Protein AF-A0A9P6R179-F1 (afdb_monomer_lite)

Organism: NCBI:txid979702

Secondary structure (DSSP, 8-state):
---TTSHHHHHH-SS-HHHHHHHHHSSEEEETTEEEESSHHHHHHHHHHHHH-----SS---------------------------------TTTT------TTSHHHHS--TT-HHHHHHHHHHHHH-HHHHHHHHHHHHHHHH-GGGHHHHHHHHHHHHHTT---TT-B-TT-B-TT-B-TT-B-TT-B-TT-B-TT-B-TT-B-----

pLDDT: mean 70.33, std 21.17, range [24.88, 94.12]

InterPro domains:
  IPR001646 Pentapeptide repeat [PF00805] (166-203)

Structure (mmCIF, N/CA/C/O backbone):
data_AF-A0A9P6R179-F1
#
_entry.id   AF-A0A9P6R179-F1
#
loop_
_atom_site.group_PDB
_atom_site.id
_atom_site.type_symbol
_atom_site.label_atom_id
_atom_site.label_alt_id
_atom_site.label_comp_id
_atom_site.label_asym_id
_atom_site.label_entity_id
_atom_site.label_seq_id
_atom_site.pdbx_PDB_ins_code
_atom_site.Cartn_x
_atom_site.Cartn_y
_atom_site.Cartn_z
_atom_site.occupancy
_atom_site.B_iso_or_equiv
_atom_site.auth_seq_id
_atom_site.auth_comp_id
_atom_site.auth_asym_id
_atom_site.auth_atom_id
_atom_site.pdbx_PDB_model_num
ATOM 1 N N . ALA A 1 1 ? -1.730 -9.505 -41.178 1.00 43.03 1 ALA A N 1
ATOM 2 C CA . ALA A 1 1 ? -1.455 -8.229 -41.865 1.00 43.03 1 ALA A CA 1
ATOM 3 C C . ALA A 1 1 ? -0.147 -7.664 -41.320 1.00 43.03 1 ALA A C 1
ATOM 5 O O . ALA A 1 1 ? -0.016 -7.567 -40.105 1.00 43.03 1 ALA A O 1
ATOM 6 N N . ARG A 1 2 ? 0.858 -7.428 -42.174 1.00 46.22 2 ARG A N 1
ATOM 7 C CA . ARG A 1 2 ? 2.107 -6.762 -41.771 1.00 46.22 2 ARG A CA 1
ATOM 8 C C . ARG A 1 2 ? 1.845 -5.258 -41.817 1.00 46.22 2 ARG A C 1
ATOM 10 O O . ARG A 1 2 ? 1.480 -4.741 -42.864 1.00 46.22 2 ARG A O 1
ATOM 17 N N . ASP A 1 3 ? 1.964 -4.613 -40.668 1.00 50.72 3 ASP A N 1
ATOM 18 C CA . ASP A 1 3 ? 1.756 -3.179 -40.475 1.00 50.72 3 ASP A CA 1
ATOM 19 C C . ASP A 1 3 ? 3.001 -2.427 -40.972 1.00 50.72 3 ASP A C 1
ATOM 21 O O . ASP A 1 3 ? 3.894 -2.079 -40.200 1.00 50.72 3 ASP A O 1
ATOM 25 N N . THR A 1 4 ? 3.114 -2.266 -42.294 1.00 55.53 4 THR A N 1
ATOM 26 C CA . THR A 1 4 ? 4.369 -1.850 -42.944 1.00 55.53 4 THR A CA 1
ATOM 27 C C . THR A 1 4 ? 4.626 -0.330 -42.961 1.00 55.53 4 THR A C 1
ATOM 29 O O . THR A 1 4 ? 5.386 0.194 -43.773 1.00 55.53 4 THR A O 1
ATOM 32 N N . LYS A 1 5 ? 3.897 0.428 -42.133 1.00 58.38 5 LYS A N 1
ATOM 33 C CA . LYS A 1 5 ? 3.978 1.903 -42.041 1.00 58.38 5 LYS A CA 1
ATOM 34 C C . LYS A 1 5 ? 3.898 2.423 -40.605 1.00 58.38 5 LYS A C 1
ATOM 36 O O . LYS A 1 5 ? 3.667 3.605 -40.373 1.00 58.38 5 LYS A O 1
ATOM 41 N N . THR A 1 6 ? 4.045 1.549 -39.619 1.00 67.75 6 THR A N 1
ATOM 42 C CA . THR A 1 6 ? 3.955 1.936 -38.211 1.00 67.75 6 THR A CA 1
ATOM 43 C C . THR A 1 6 ? 5.353 2.230 -37.674 1.00 67.75 6 THR A C 1
ATOM 45 O O . THR A 1 6 ? 6.308 1.546 -38.037 1.00 67.75 6 THR A O 1
ATOM 48 N N . TRP A 1 7 ? 5.477 3.163 -36.724 1.00 66.50 7 TRP A N 1
ATOM 49 C CA . TRP A 1 7 ? 6.715 3.401 -35.957 1.00 66.50 7 TRP A CA 1
ATOM 50 C C . TRP A 1 7 ? 7.334 2.101 -35.400 1.00 66.50 7 TRP A C 1
ATOM 52 O O . TRP A 1 7 ? 8.542 1.994 -35.209 1.00 66.50 7 TRP A O 1
ATOM 62 N N . LYS A 1 8 ? 6.501 1.072 -35.187 1.00 57.38 8 LYS A N 1
ATOM 63 C CA . LYS A 1 8 ? 6.908 -0.277 -34.786 1.00 57.38 8 LYS A CA 1
ATOM 64 C C . LYS A 1 8 ? 7.755 -0.994 -35.838 1.00 57.38 8 LYS A C 1
ATOM 66 O O . LYS A 1 8 ? 8.644 -1.740 -35.453 1.00 57.38 8 LYS A O 1
ATOM 71 N N . GLU A 1 9 ? 7.507 -0.824 -37.133 1.00 65.25 9 GLU A N 1
ATOM 72 C CA . GLU A 1 9 ? 8.347 -1.439 -38.167 1.00 65.25 9 GLU A CA 1
ATOM 73 C C . GLU A 1 9 ? 9.656 -0.672 -38.351 1.00 65.25 9 GLU A C 1
ATOM 75 O O . GLU A 1 9 ? 10.700 -1.303 -38.478 1.00 65.25 9 GLU A O 1
ATOM 80 N N . GLN A 1 10 ? 9.632 0.659 -38.238 1.00 63.53 10 GLN A N 1
ATOM 81 C CA . GLN A 1 10 ? 10.862 1.454 -38.189 1.00 63.53 10 GLN A CA 1
ATOM 82 C C . GLN A 1 10 ? 11.736 1.028 -37.004 1.00 63.53 10 GLN A C 1
ATOM 84 O O . GLN A 1 10 ? 12.899 0.704 -37.189 1.00 63.53 10 GLN A O 1
ATOM 89 N N . PHE A 1 11 ? 11.174 0.924 -35.795 1.00 60.41 11 PHE A N 1
ATOM 90 C CA . PHE A 1 11 ? 11.969 0.613 -34.605 1.00 60.41 11 PHE A CA 1
ATOM 91 C C . PHE A 1 11 ? 12.256 -0.883 -34.400 1.00 60.41 11 PHE A C 1
ATOM 93 O O . PHE A 1 11 ? 13.292 -1.217 -33.827 1.00 60.41 11 PHE A O 1
ATOM 100 N N . PHE A 1 12 ? 11.385 -1.801 -34.855 1.00 62.16 12 PHE A N 1
ATOM 101 C CA . PHE A 1 12 ? 11.533 -3.264 -34.701 1.00 62.16 12 PHE A CA 1
ATOM 102 C C . PHE A 1 12 ? 11.803 -4.038 -36.012 1.00 62.16 12 PHE A C 1
ATOM 104 O O . PHE A 1 12 ? 11.816 -5.274 -35.995 1.00 62.16 12 PHE A O 1
ATOM 111 N N . GLY A 1 13 ? 12.024 -3.354 -37.137 1.00 65.50 13 GLY A N 1
ATOM 112 C CA . GLY A 1 13 ? 12.353 -3.945 -38.440 1.00 65.50 13 GLY A CA 1
ATOM 113 C C . GLY A 1 13 ? 13.719 -4.640 -38.471 1.00 65.50 13 GLY A C 1
ATOM 114 O O . GLY A 1 13 ? 14.568 -4.425 -37.612 1.00 65.50 13 GLY A O 1
ATOM 115 N N . ARG A 1 14 ? 13.964 -5.530 -39.434 1.00 60.53 14 ARG A N 1
ATOM 116 C CA . ARG A 1 14 ? 15.231 -6.294 -39.513 1.00 60.53 14 ARG A CA 1
ATOM 117 C C . ARG A 1 14 ? 16.355 -5.595 -40.291 1.00 60.53 14 ARG A C 1
ATOM 119 O O . ARG A 1 14 ? 17.411 -6.194 -40.427 1.00 60.53 14 ARG A O 1
ATOM 126 N N . LEU A 1 15 ? 16.112 -4.396 -40.814 1.00 59.44 15 LEU A N 1
ATOM 127 C CA . LEU A 1 15 ? 16.935 -3.799 -41.870 1.00 59.44 15 LEU A CA 1
ATOM 128 C C . LEU A 1 15 ? 18.173 -3.034 -41.384 1.00 59.44 15 LEU A C 1
ATOM 130 O O . LEU A 1 15 ? 19.040 -2.789 -42.209 1.00 59.44 15 LEU A O 1
ATOM 134 N N . ASP A 1 16 ? 18.277 -2.692 -40.095 1.00 70.50 16 ASP A N 1
ATOM 135 C CA . ASP A 1 16 ? 19.337 -1.795 -39.614 1.00 70.50 16 ASP A CA 1
ATOM 136 C C . ASP A 1 16 ? 20.150 -2.405 -38.458 1.00 70.50 16 ASP A C 1
ATOM 138 O O . ASP A 1 16 ? 19.598 -2.767 -37.407 1.00 70.50 16 ASP A O 1
ATOM 142 N N . ASP A 1 17 ? 21.464 -2.545 -38.653 1.00 67.44 17 ASP A N 1
ATOM 143 C CA . ASP A 1 17 ? 22.384 -3.164 -37.689 1.00 67.44 17 ASP A CA 1
ATOM 144 C C . ASP A 1 17 ? 22.604 -2.281 -36.453 1.00 67.44 17 ASP A C 1
ATOM 146 O O . ASP A 1 17 ? 22.703 -2.795 -35.332 1.00 67.44 17 ASP A O 1
ATOM 150 N N . GLU A 1 18 ? 22.567 -0.957 -36.621 1.00 65.44 18 GLU A N 1
ATOM 151 C CA . GLU A 1 18 ? 22.629 0.013 -35.526 1.00 65.44 18 GLU A CA 1
ATOM 152 C C . GLU A 1 18 ? 21.385 -0.084 -34.631 1.00 65.44 18 GLU A C 1
ATOM 154 O O . GLU A 1 18 ? 21.495 -0.199 -33.409 1.00 65.44 18 GLU A O 1
ATOM 159 N N . MET A 1 19 ? 20.187 -0.202 -35.217 1.00 63.41 19 MET A N 1
ATOM 160 C CA . MET A 1 19 ? 18.972 -0.492 -34.444 1.00 63.41 19 MET A CA 1
ATOM 161 C C . MET A 1 19 ? 19.023 -1.863 -33.773 1.00 63.41 19 MET A C 1
ATOM 163 O O . MET A 1 19 ? 18.413 -2.057 -32.721 1.00 63.41 19 MET A O 1
ATOM 167 N N . ARG A 1 20 ? 19.747 -2.834 -34.335 1.00 64.50 20 ARG A N 1
ATOM 168 C CA . ARG A 1 20 ? 19.952 -4.144 -33.704 1.00 64.50 20 ARG A CA 1
ATOM 169 C C . ARG A 1 20 ? 20.846 -4.040 -32.469 1.00 64.50 20 ARG A C 1
ATOM 171 O O . ARG A 1 20 ? 20.575 -4.721 -31.479 1.00 64.50 20 ARG A O 1
ATOM 178 N N . LEU A 1 21 ? 21.867 -3.187 -32.509 1.00 67.62 21 LEU A N 1
ATOM 179 C CA . LEU A 1 21 ? 22.726 -2.863 -31.367 1.00 67.62 21 LEU A CA 1
ATOM 180 C C . LEU A 1 21 ? 21.969 -2.062 -30.304 1.00 67.62 21 LEU A C 1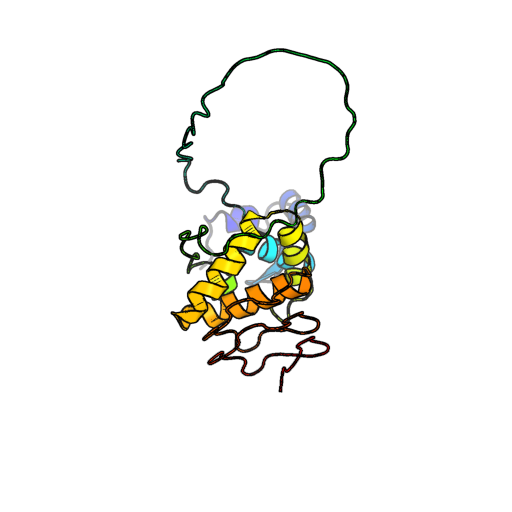
ATOM 182 O O . LEU A 1 21 ? 21.980 -2.452 -29.137 1.00 67.62 21 LEU A O 1
ATOM 186 N N . LEU A 1 22 ? 21.210 -1.038 -30.704 1.00 65.38 22 LEU A N 1
ATOM 187 C CA . LEU A 1 22 ? 20.346 -0.285 -29.795 1.00 65.38 22 LEU A CA 1
ATOM 188 C C . LEU A 1 22 ? 19.304 -1.200 -29.136 1.00 65.38 22 LEU A C 1
ATOM 190 O O . LEU A 1 22 ? 19.111 -1.127 -27.931 1.00 65.38 22 LEU A O 1
ATOM 194 N N . ARG A 1 23 ? 18.708 -2.160 -29.858 1.00 62.03 23 ARG A N 1
ATOM 195 C CA . ARG A 1 23 ? 17.802 -3.166 -29.263 1.00 62.03 23 ARG A CA 1
ATOM 196 C C . ARG A 1 23 ? 18.468 -4.084 -28.247 1.00 62.03 23 ARG A C 1
ATOM 198 O O . ARG A 1 23 ? 17.803 -4.490 -27.303 1.00 62.03 23 ARG A O 1
ATOM 205 N N . LYS A 1 24 ? 19.743 -4.436 -28.436 1.00 62.19 24 LYS A N 1
ATOM 206 C CA . LYS A 1 24 ? 20.490 -5.221 -27.439 1.00 62.19 24 LYS A CA 1
ATOM 207 C C . LYS A 1 24 ? 20.715 -4.427 -26.150 1.00 62.19 24 LYS A C 1
ATOM 209 O O . LYS A 1 24 ? 20.793 -5.035 -25.089 1.00 62.19 24 LYS A O 1
ATOM 214 N N . ALA A 1 25 ? 20.797 -3.101 -26.248 1.00 62.81 25 ALA A N 1
ATOM 215 C CA . ALA A 1 25 ? 20.933 -2.195 -25.110 1.00 62.81 25 ALA A CA 1
ATOM 216 C C . ALA A 1 25 ? 19.582 -1.738 -24.518 1.00 62.81 25 ALA A C 1
ATOM 218 O O . ALA A 1 25 ? 19.535 -1.242 -23.395 1.00 62.81 25 ALA A O 1
ATOM 219 N N . VAL A 1 26 ? 18.474 -1.894 -25.252 1.00 65.00 26 VAL A N 1
ATOM 220 C CA . VAL A 1 26 ? 17.139 -1.461 -24.823 1.00 65.00 26 VAL A CA 1
ATOM 221 C C . VAL A 1 26 ? 16.552 -2.454 -23.817 1.00 65.00 26 VAL A C 1
ATOM 223 O O . VAL A 1 26 ? 16.46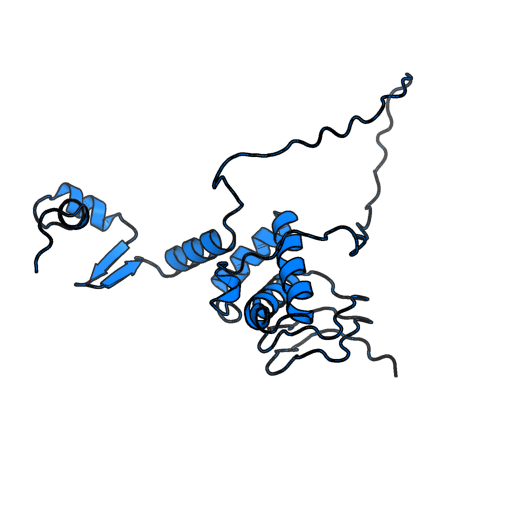0 -3.643 -24.117 1.00 65.00 26 VAL A O 1
ATOM 226 N N . PRO A 1 27 ? 16.032 -1.985 -22.665 1.00 65.06 27 PRO A N 1
ATOM 227 C CA . PRO A 1 27 ? 15.477 -2.834 -21.612 1.00 65.06 27 PRO A CA 1
ATOM 228 C C . PRO A 1 27 ? 14.195 -3.581 -22.002 1.00 65.06 27 PRO A C 1
ATOM 230 O O . PRO A 1 27 ? 13.622 -4.247 -21.150 1.00 65.06 27 PRO A O 1
ATOM 233 N N . LEU A 1 28 ? 13.743 -3.502 -23.254 1.00 66.56 28 LEU A N 1
ATOM 234 C CA . LEU A 1 28 ? 12.579 -4.192 -23.800 1.00 66.56 28 LEU A CA 1
ATOM 235 C C . LEU A 1 28 ? 13.026 -5.257 -24.805 1.00 66.56 28 LEU A C 1
ATOM 237 O O . LEU A 1 28 ? 13.509 -4.958 -25.895 1.00 66.56 28 LEU A O 1
ATOM 241 N N . THR A 1 29 ? 12.800 -6.517 -24.457 1.00 66.88 29 THR A N 1
ATOM 242 C CA . THR A 1 29 ? 12.978 -7.664 -25.343 1.00 66.88 29 THR A CA 1
ATOM 243 C C . THR A 1 29 ? 11.678 -7.962 -26.085 1.00 66.88 29 THR A C 1
ATOM 245 O O . THR A 1 29 ? 10.576 -7.906 -25.533 1.00 66.88 29 THR A O 1
ATOM 248 N N . ARG A 1 30 ? 11.794 -8.287 -27.373 1.00 67.56 30 ARG A N 1
ATOM 249 C CA . ARG A 1 30 ? 10.674 -8.750 -28.194 1.00 67.56 30 ARG A CA 1
ATOM 250 C C . ARG A 1 30 ? 10.873 -10.227 -28.495 1.00 67.56 30 ARG A C 1
ATOM 252 O O . ARG A 1 30 ? 11.790 -10.575 -29.234 1.00 67.56 30 ARG A O 1
ATOM 259 N N . ASN A 1 31 ? 9.988 -11.078 -27.981 1.00 65.50 31 ASN A N 1
ATOM 260 C CA . ASN A 1 31 ? 9.951 -12.497 -28.329 1.00 65.50 31 ASN A CA 1
ATOM 261 C C . ASN A 1 31 ? 8.677 -12.771 -29.148 1.00 65.50 31 ASN A C 1
ATOM 263 O O . ASN A 1 31 ? 7.576 -12.927 -28.613 1.00 65.50 31 ASN A O 1
ATOM 267 N N . GLY A 1 32 ? 8.802 -12.701 -30.478 1.00 72.69 32 GLY A N 1
ATOM 268 C CA . GLY A 1 32 ? 7.674 -12.797 -31.411 1.00 72.69 32 GLY A CA 1
ATOM 269 C C . GLY A 1 32 ? 6.692 -11.618 -31.308 1.00 72.69 32 GLY A C 1
ATOM 270 O O . GLY A 1 32 ? 7.033 -10.479 -31.646 1.00 72.69 32 GLY A O 1
ATOM 271 N N . GLY A 1 33 ? 5.453 -11.906 -30.889 1.00 66.44 33 GLY A N 1
ATOM 272 C CA . GLY A 1 33 ? 4.376 -10.924 -30.676 1.00 66.44 33 GLY A CA 1
ATOM 273 C C . GLY A 1 33 ? 4.277 -10.376 -29.247 1.00 66.44 33 GLY A C 1
ATOM 274 O O . GLY A 1 33 ? 3.407 -9.553 -28.979 1.00 66.44 33 GLY A O 1
ATOM 275 N N . ARG A 1 34 ? 5.137 -10.832 -28.327 1.00 62.66 34 ARG A N 1
ATOM 276 C CA . ARG A 1 34 ? 5.142 -10.404 -26.923 1.00 62.66 34 ARG A CA 1
ATOM 277 C C . ARG A 1 34 ? 6.336 -9.491 -26.652 1.00 62.66 34 ARG A C 1
ATOM 279 O O . ARG A 1 34 ? 7.445 -9.756 -27.121 1.00 62.66 34 ARG A O 1
ATOM 286 N N . PHE A 1 35 ? 6.092 -8.435 -25.885 1.00 67.88 35 PHE A N 1
ATOM 287 C CA . PHE A 1 35 ? 7.110 -7.511 -25.392 1.00 67.88 35 PHE A CA 1
ATOM 288 C C . PHE A 1 35 ? 7.293 -7.758 -23.895 1.00 67.88 35 PHE A C 1
ATOM 290 O O . PHE A 1 35 ? 6.306 -7.880 -23.171 1.00 67.88 35 PHE A O 1
ATOM 297 N N . GLY A 1 36 ? 8.537 -7.864 -23.442 1.00 64.88 36 GLY A N 1
ATOM 298 C CA . GLY A 1 36 ? 8.882 -8.047 -22.035 1.00 64.88 36 GLY A CA 1
ATOM 299 C C . GLY A 1 36 ? 10.100 -7.213 -21.678 1.00 64.88 36 GLY A C 1
ATOM 300 O O . GLY A 1 36 ? 10.908 -6.897 -22.544 1.00 64.88 36 GLY A O 1
ATOM 301 N N . PHE A 1 37 ? 10.251 -6.840 -20.413 1.00 69.81 37 PHE A N 1
ATOM 302 C CA . PHE A 1 37 ? 11.476 -6.177 -19.974 1.00 69.81 37 PHE A CA 1
ATOM 303 C C . PHE A 1 37 ? 12.620 -7.195 -19.844 1.00 69.81 37 PHE A C 1
ATOM 305 O O . PHE A 1 37 ? 12.362 -8.364 -19.562 1.00 69.81 37 PHE A O 1
ATOM 312 N N . ILE A 1 38 ? 13.873 -6.765 -20.041 1.00 71.75 38 ILE A N 1
ATOM 313 C CA . ILE A 1 38 ? 15.075 -7.595 -19.827 1.00 71.75 38 ILE A CA 1
ATOM 314 C C . ILE A 1 38 ? 15.069 -8.152 -18.402 1.00 71.75 38 ILE A C 1
ATOM 316 O O . ILE A 1 38 ? 15.422 -9.307 -18.183 1.00 71.75 38 ILE A O 1
ATOM 320 N N . HIS A 1 39 ? 14.643 -7.335 -17.435 1.00 72.00 39 HIS A N 1
ATOM 321 C CA . HIS A 1 39 ? 14.626 -7.719 -16.036 1.00 72.00 39 HIS A CA 1
ATOM 322 C C . HIS A 1 39 ? 13.336 -7.292 -15.329 1.00 72.00 39 HIS A C 1
ATOM 324 O O . HIS A 1 39 ? 12.798 -6.208 -15.572 1.00 72.00 39 HIS A O 1
ATOM 330 N N . ARG A 1 40 ? 12.862 -8.147 -14.413 1.00 77.56 40 ARG A N 1
ATOM 331 C CA . ARG A 1 40 ? 11.634 -7.943 -13.631 1.00 77.56 40 ARG A CA 1
ATOM 332 C C . ARG A 1 40 ? 11.687 -6.671 -12.780 1.00 77.56 40 ARG A C 1
ATOM 334 O O . ARG A 1 40 ? 10.677 -5.986 -12.681 1.00 77.56 40 ARG A O 1
ATOM 341 N N . SER A 1 41 ? 12.861 -6.309 -12.258 1.00 81.06 41 SER A N 1
ATOM 342 C CA . SER A 1 41 ? 13.024 -5.091 -11.447 1.00 81.06 41 SER A CA 1
ATOM 343 C C . SER A 1 41 ? 12.737 -3.801 -12.221 1.00 81.06 41 SER A C 1
ATOM 345 O O . SER A 1 41 ? 12.228 -2.853 -11.638 1.00 81.06 41 SER A O 1
ATOM 347 N N . ILE A 1 42 ? 13.013 -3.754 -13.531 1.00 81.38 42 ILE A N 1
ATOM 348 C CA . ILE A 1 42 ? 12.760 -2.562 -14.360 1.00 81.38 42 ILE A CA 1
ATOM 349 C C . ILE A 1 42 ? 11.257 -2.384 -14.578 1.00 81.38 42 ILE A C 1
ATOM 351 O O . ILE A 1 42 ? 10.745 -1.268 -14.508 1.00 81.38 42 ILE A O 1
ATOM 355 N N . LEU A 1 43 ? 10.544 -3.491 -14.804 1.00 82.06 43 LEU A N 1
ATOM 356 C CA . LEU A 1 43 ? 9.086 -3.482 -14.872 1.00 82.06 43 LEU A CA 1
ATOM 357 C C . LEU A 1 43 ? 8.489 -3.051 -13.529 1.00 82.06 43 LEU A C 1
ATOM 359 O O . LEU A 1 43 ? 7.626 -2.182 -13.509 1.00 82.06 43 LEU A O 1
ATOM 363 N N . GLU A 1 44 ? 8.951 -3.641 -12.423 1.00 82.94 44 GLU A N 1
ATOM 364 C CA . GLU A 1 44 ? 8.479 -3.309 -11.075 1.00 82.94 44 GLU A CA 1
ATOM 365 C C . GLU A 1 44 ? 8.731 -1.835 -10.752 1.00 82.94 44 GLU A C 1
ATOM 367 O O . GLU A 1 44 ? 7.801 -1.154 -10.345 1.00 82.94 44 GLU A O 1
ATOM 372 N N . TYR A 1 45 ? 9.918 -1.304 -11.055 1.00 83.19 45 TYR A N 1
ATOM 373 C CA . TYR A 1 45 ? 10.218 0.123 -10.931 1.00 83.19 45 TYR A CA 1
ATOM 374 C C . TYR A 1 45 ? 9.287 0.996 -11.781 1.00 83.19 45 TYR A C 1
ATOM 376 O O . TYR A 1 45 ? 8.770 1.999 -11.294 1.00 83.19 45 TYR A O 1
ATOM 384 N N . GLY A 1 46 ? 9.045 0.620 -13.041 1.00 79.19 46 GLY A N 1
ATOM 385 C CA . GLY A 1 46 ? 8.129 1.342 -13.924 1.00 79.19 46 GLY A CA 1
ATOM 386 C C . GLY A 1 46 ? 6.697 1.362 -13.389 1.00 79.19 46 GLY A C 1
ATOM 387 O O . GLY A 1 46 ? 6.049 2.406 -13.407 1.00 79.19 46 GLY A O 1
ATOM 388 N N . VAL A 1 47 ? 6.224 0.233 -12.854 1.00 82.62 47 VAL A N 1
ATOM 389 C CA . VAL A 1 47 ? 4.911 0.127 -12.206 1.00 82.62 47 VAL A CA 1
ATOM 390 C C . VAL A 1 47 ? 4.860 0.984 -10.946 1.00 82.62 47 VAL A C 1
ATOM 392 O O . VAL A 1 47 ? 3.924 1.765 -10.798 1.00 82.62 47 VAL A O 1
ATOM 395 N N . SER A 1 48 ? 5.866 0.906 -10.073 1.00 84.50 48 SER A N 1
ATOM 396 C CA . SER A 1 48 ? 5.925 1.739 -8.872 1.00 84.50 48 SER A CA 1
ATOM 397 C C . SER A 1 48 ? 5.939 3.225 -9.217 1.00 84.50 48 SER A C 1
ATOM 399 O O . SER A 1 48 ? 5.238 4.006 -8.585 1.00 84.50 48 SER A O 1
ATOM 401 N N . ARG A 1 49 ? 6.669 3.617 -10.268 1.00 81.69 49 ARG A N 1
ATOM 402 C CA . ARG A 1 49 ? 6.663 4.987 -10.789 1.00 81.69 49 ARG A CA 1
ATOM 403 C C . ARG A 1 49 ? 5.314 5.420 -11.349 1.00 81.69 49 ARG A C 1
ATOM 405 O O . ARG A 1 49 ? 4.976 6.581 -11.175 1.00 81.69 49 ARG A O 1
ATOM 412 N N . ALA A 1 50 ? 4.576 4.536 -12.013 1.00 81.75 50 ALA A N 1
ATOM 413 C CA . ALA A 1 50 ? 3.245 4.839 -12.537 1.00 81.75 50 ALA A CA 1
ATOM 414 C C . ALA A 1 50 ? 2.189 4.939 -11.423 1.00 81.75 50 ALA A C 1
ATOM 416 O O . ALA A 1 50 ? 1.263 5.732 -11.523 1.00 81.75 50 ALA A O 1
ATOM 417 N N . ILE A 1 51 ? 2.332 4.154 -10.349 1.00 80.56 51 ILE A N 1
ATOM 418 C CA . ILE A 1 51 ? 1.500 4.273 -9.140 1.00 80.56 51 ILE A CA 1
ATOM 419 C C . ILE A 1 51 ? 1.765 5.606 -8.444 1.00 80.56 51 ILE A C 1
ATOM 421 O O . ILE A 1 51 ? 0.835 6.286 -8.024 1.00 80.56 51 ILE A O 1
ATOM 425 N N . PHE A 1 52 ? 3.046 5.932 -8.303 1.00 72.94 52 PHE A N 1
ATOM 426 C CA . PHE A 1 52 ? 3.509 7.103 -7.582 1.00 72.94 52 PHE A CA 1
ATOM 427 C C . PHE A 1 52 ? 3.365 8.397 -8.381 1.00 72.94 52 PHE A C 1
ATOM 429 O O . PHE A 1 52 ? 3.422 9.442 -7.750 1.00 72.94 52 PHE A O 1
ATOM 436 N N . GLU A 1 53 ? 3.224 8.331 -9.717 1.00 66.25 53 GLU A N 1
ATOM 437 C CA . GLU A 1 53 ? 3.466 9.433 -10.657 1.00 66.25 53 GLU A CA 1
ATOM 438 C C . GLU A 1 53 ? 3.079 10.784 -10.042 1.00 66.25 53 GLU A C 1
ATOM 440 O O . GLU A 1 53 ? 1.895 11.138 -10.012 1.00 66.25 53 GLU A O 1
ATOM 445 N N . PRO A 1 54 ? 4.067 11.515 -9.476 1.00 48.34 54 PRO A N 1
ATOM 446 C CA . PRO A 1 54 ? 3.779 12.750 -8.781 1.00 48.34 54 PRO A CA 1
ATOM 447 C C . PRO A 1 54 ? 3.237 13.643 -9.870 1.00 48.34 54 PRO A C 1
ATOM 449 O O . PRO A 1 54 ? 3.869 13.718 -10.922 1.00 48.34 54 PRO A O 1
ATOM 452 N N . LEU A 1 55 ? 2.062 14.230 -9.657 1.00 48.50 55 LEU A N 1
ATOM 453 C CA . LEU A 1 55 ? 1.300 15.006 -10.637 1.00 48.50 55 LEU A CA 1
ATOM 454 C C . LEU A 1 55 ? 2.163 16.077 -11.314 1.00 48.50 55 LEU A C 1
ATOM 456 O O . LEU A 1 55 ? 2.102 17.264 -11.001 1.00 48.50 55 LEU A O 1
ATOM 460 N N . LYS A 1 56 ? 2.971 15.673 -12.283 1.00 41.34 56 LYS A N 1
ATOM 461 C CA . LYS A 1 56 ? 3.735 16.536 -13.155 1.00 41.34 56 LYS A CA 1
ATOM 462 C C . LYS A 1 56 ? 2.913 16.643 -14.417 1.00 41.34 56 LYS A C 1
ATOM 464 O O . LYS A 1 56 ? 3.168 15.991 -15.417 1.00 41.34 56 LYS A O 1
ATOM 469 N N . GLY A 1 57 ? 1.906 17.504 -14.320 1.00 39.81 57 GLY A N 1
ATOM 470 C CA . GLY A 1 57 ? 1.398 18.244 -15.462 1.00 39.81 57 GLY A CA 1
ATOM 471 C C . GLY A 1 57 ? 0.661 17.427 -16.517 1.00 39.81 57 GLY A C 1
ATOM 472 O O . GLY A 1 57 ? 1.053 17.440 -17.678 1.00 39.81 57 GLY A O 1
ATOM 473 N N . SER A 1 58 ? -0.520 16.914 -16.180 1.00 34.81 58 SER A N 1
ATOM 474 C CA . SER A 1 58 ? -1.653 17.103 -17.089 1.00 34.81 58 SER A CA 1
ATOM 475 C C . SER A 1 58 ? -2.224 18.511 -16.848 1.00 34.81 58 SER A C 1
ATOM 477 O O . SER A 1 58 ? -3.161 18.684 -16.076 1.00 34.81 58 SER A O 1
ATOM 479 N N . GLY A 1 59 ? -1.604 19.530 -17.454 1.00 30.23 59 GLY A N 1
ATOM 480 C CA . GLY A 1 59 ? -2.118 20.907 -17.493 1.00 30.23 59 GLY A CA 1
ATOM 481 C C . GLY A 1 59 ? -1.909 21.738 -16.219 1.00 30.23 59 GLY A C 1
ATOM 482 O O . GLY A 1 59 ? -2.602 21.593 -15.218 1.00 30.23 59 GLY A O 1
ATOM 483 N N . LEU A 1 60 ? -0.974 22.682 -16.288 1.00 35.97 60 LEU A N 1
ATOM 484 C CA . LEU A 1 60 ? -0.798 23.767 -15.324 1.00 35.97 60 LEU A CA 1
ATOM 485 C C . LEU A 1 60 ? -2.098 24.564 -15.102 1.00 35.97 60 LEU A C 1
ATOM 487 O O . LEU A 1 60 ? -2.498 25.327 -15.973 1.00 35.97 60 LEU A O 1
ATOM 491 N N . GLN A 1 61 ? -2.667 24.483 -13.901 1.00 29.88 61 GLN A N 1
ATOM 492 C CA . GLN A 1 61 ? -3.206 25.637 -13.169 1.00 29.88 61 GLN A CA 1
ATOM 493 C C . GLN A 1 61 ? -2.963 25.399 -11.673 1.00 29.88 61 GLN A C 1
ATOM 495 O O . GLN A 1 61 ? -3.861 25.046 -10.910 1.00 29.88 61 GLN A O 1
ATOM 500 N N . LEU A 1 62 ? -1.720 25.608 -11.237 1.00 33.66 62 LEU A N 1
ATOM 501 C CA . LEU A 1 62 ? -1.462 25.954 -9.843 1.00 33.66 62 LEU A CA 1
ATOM 502 C C . LEU A 1 62 ? -2.095 27.331 -9.617 1.00 33.66 62 LEU A C 1
ATOM 504 O O . LEU A 1 62 ? -1.470 28.362 -9.868 1.00 33.66 62 LEU A O 1
ATOM 508 N N . LYS A 1 63 ? -3.349 27.366 -9.153 1.00 24.88 63 LYS A N 1
ATOM 509 C CA . LYS A 1 63 ? -3.869 28.559 -8.482 1.00 24.88 63 LYS A CA 1
ATOM 510 C C . LYS A 1 63 ? -3.079 28.703 -7.188 1.00 24.88 63 LYS A C 1
ATOM 512 O O . LYS A 1 63 ? -3.429 28.132 -6.162 1.00 24.88 63 LYS A O 1
ATOM 517 N N . ALA A 1 64 ? -1.988 29.457 -7.267 1.00 33.25 64 ALA A N 1
ATOM 518 C CA . ALA A 1 64 ? -1.293 29.978 -6.110 1.00 33.25 64 ALA A CA 1
ATOM 519 C C . ALA A 1 64 ? -2.296 30.799 -5.287 1.00 33.25 64 ALA A C 1
ATOM 521 O O . ALA A 1 64 ? -2.600 31.948 -5.616 1.00 33.25 64 ALA A O 1
ATOM 522 N N . VAL A 1 65 ? -2.836 30.209 -4.222 1.00 29.00 65 VAL A N 1
ATOM 523 C CA . VAL A 1 65 ? -3.537 30.971 -3.193 1.00 29.00 65 VAL A CA 1
ATOM 524 C C . VAL A 1 65 ? -2.460 31.738 -2.436 1.00 29.00 65 VAL A C 1
ATOM 526 O O . VAL A 1 65 ? -1.780 31.209 -1.561 1.00 29.00 65 VAL A O 1
ATOM 529 N N . LYS A 1 66 ? -2.266 33.003 -2.815 1.00 31.17 66 LYS A N 1
ATOM 530 C CA . LYS A 1 66 ? -1.485 33.960 -2.033 1.00 31.17 66 LYS A CA 1
ATOM 531 C C . LYS A 1 66 ? -2.193 34.154 -0.689 1.00 31.17 66 LYS A C 1
ATOM 533 O O . LYS A 1 66 ? -3.103 34.972 -0.595 1.00 31.17 66 LYS A O 1
ATOM 538 N N . LYS A 1 67 ? -1.784 33.439 0.362 1.00 31.98 67 LYS A N 1
ATOM 539 C CA . LYS A 1 67 ? -2.089 33.869 1.732 1.00 31.98 67 LYS A CA 1
ATOM 540 C C . LYS A 1 67 ? -1.127 35.001 2.083 1.00 31.98 67 LYS A C 1
ATOM 542 O O . LYS A 1 67 ? 0.054 34.797 2.342 1.00 31.98 67 LYS A O 1
ATOM 547 N N . THR A 1 68 ? -1.641 36.223 2.039 1.00 31.66 68 THR A N 1
ATOM 548 C CA . THR A 1 68 ? -0.981 37.410 2.579 1.00 31.66 68 THR A CA 1
ATOM 549 C C . THR A 1 68 ? -0.913 37.289 4.098 1.00 31.66 68 THR A C 1
ATOM 551 O O . THR A 1 68 ? -1.902 37.548 4.783 1.00 31.66 68 THR A O 1
ATOM 554 N N . VAL A 1 69 ? 0.243 36.916 4.643 1.00 34.44 69 VAL A N 1
ATOM 555 C CA . VAL A 1 69 ? 0.506 37.096 6.075 1.00 34.44 69 VAL A CA 1
ATOM 556 C C . VAL A 1 69 ? 0.883 38.562 6.290 1.00 34.44 69 VAL A C 1
ATOM 558 O O . VAL A 1 69 ? 1.876 39.054 5.748 1.00 34.44 69 VAL A O 1
ATOM 561 N N . LYS A 1 70 ? 0.052 39.292 7.046 1.00 32.00 70 LYS A N 1
ATOM 562 C CA . LYS A 1 70 ? 0.339 40.660 7.497 1.00 32.00 70 LYS A CA 1
ATOM 563 C C . LYS A 1 70 ? 1.622 40.645 8.331 1.00 32.00 70 LYS A C 1
ATOM 565 O O . LYS A 1 70 ? 1.612 40.231 9.485 1.00 32.00 70 LYS A O 1
ATOM 570 N N . ARG A 1 71 ? 2.710 41.157 7.757 1.00 29.73 71 ARG A N 1
ATOM 571 C CA . ARG A 1 71 ? 3.923 41.541 8.487 1.00 29.73 71 ARG A CA 1
ATOM 572 C C . ARG A 1 71 ? 3.566 42.619 9.518 1.00 29.73 71 ARG A C 1
ATOM 574 O O . ARG A 1 71 ? 3.283 43.755 9.137 1.00 29.73 71 ARG A O 1
ATOM 581 N N . ARG A 1 72 ? 3.610 42.287 10.811 1.00 31.61 72 ARG A N 1
ATOM 582 C CA . ARG A 1 72 ? 3.859 43.280 11.866 1.00 31.61 72 ARG A CA 1
ATOM 583 C C . ARG A 1 72 ? 5.373 43.388 12.047 1.00 31.61 72 ARG A C 1
ATOM 585 O O . ARG A 1 72 ? 6.057 42.380 12.169 1.00 31.61 72 ARG A O 1
ATOM 592 N N . LYS A 1 73 ? 5.883 44.616 11.945 1.00 33.22 73 LYS A N 1
ATOM 593 C CA . LYS A 1 73 ? 7.291 44.983 12.145 1.00 33.22 73 LYS A CA 1
ATOM 594 C C . LYS A 1 73 ? 7.624 45.016 13.641 1.00 33.22 73 LYS A C 1
ATOM 596 O O . LYS A 1 73 ? 6.818 45.560 14.386 1.00 33.22 73 LYS A O 1
ATOM 601 N N . SER A 1 74 ? 8.810 44.536 14.012 1.00 36.22 74 SER A N 1
ATOM 602 C CA . SER A 1 74 ? 9.839 45.231 14.826 1.00 36.22 74 SER A CA 1
ATOM 603 C C . SER A 1 74 ? 10.953 44.225 15.147 1.00 36.22 74 SER A C 1
ATOM 605 O O . SER A 1 74 ? 10.639 43.130 15.590 1.00 36.22 74 SER A O 1
ATOM 607 N N . ILE A 1 75 ? 12.176 44.387 14.628 1.00 43.94 75 ILE A N 1
ATOM 608 C CA . ILE A 1 75 ? 13.372 44.972 15.281 1.00 43.94 75 ILE A CA 1
ATOM 609 C C . ILE A 1 75 ? 13.574 44.559 16.750 1.00 43.94 75 ILE A C 1
ATOM 611 O O . ILE A 1 75 ? 12.988 45.168 17.632 1.00 43.94 75 ILE A O 1
ATOM 615 N N . ASP A 1 76 ? 14.375 43.518 17.001 1.00 30.58 76 ASP A N 1
ATOM 616 C CA . ASP A 1 76 ? 15.677 43.630 17.686 1.00 30.58 76 ASP A CA 1
ATOM 617 C C . ASP A 1 76 ? 16.322 42.262 17.984 1.00 30.58 76 ASP A C 1
ATOM 619 O O . ASP A 1 76 ? 15.638 41.271 18.209 1.00 30.58 76 ASP A O 1
ATOM 623 N N . SER A 1 77 ? 17.661 42.283 18.019 1.00 35.31 77 SER A N 1
ATOM 624 C CA . SER A 1 77 ? 18.615 41.306 18.589 1.00 35.31 77 SER A CA 1
ATOM 625 C C . SER A 1 77 ? 18.622 39.885 17.997 1.00 35.31 77 SER A C 1
ATOM 627 O O . SER A 1 77 ? 17.633 39.172 18.000 1.00 35.31 77 SER A O 1
ATOM 629 N N . ALA A 1 78 ? 19.684 39.471 17.301 1.00 36.78 78 ALA A N 1
ATOM 630 C CA . ALA A 1 78 ? 20.981 39.043 17.842 1.00 36.78 78 ALA A CA 1
ATOM 631 C C . ALA A 1 78 ? 20.887 37.727 18.638 1.00 36.78 78 ALA A C 1
ATOM 633 O O . ALA A 1 78 ? 20.465 37.725 19.782 1.00 36.78 78 ALA A O 1
ATOM 634 N N . LEU A 1 79 ? 21.376 36.649 18.012 1.00 40.94 79 LEU A N 1
ATOM 635 C CA . LEU A 1 79 ? 21.972 35.474 18.656 1.00 40.94 79 LEU A CA 1
ATOM 636 C C . LEU A 1 79 ? 21.143 34.810 19.778 1.00 40.94 79 LEU A C 1
ATOM 638 O O . LEU A 1 79 ? 21.458 34.977 20.952 1.00 40.94 79 LEU A O 1
ATOM 642 N N . SER A 1 80 ? 20.216 33.917 19.421 1.00 30.58 80 SER A N 1
ATOM 643 C CA . SER A 1 80 ? 20.047 32.686 20.203 1.00 30.58 80 SER A CA 1
ATOM 644 C C . SER A 1 80 ? 20.048 31.479 19.263 1.00 30.58 80 SER A C 1
ATOM 646 O O . SER A 1 80 ? 19.336 31.409 18.263 1.00 30.58 80 SER A O 1
ATOM 648 N N . PHE A 1 81 ? 21.001 30.589 19.524 1.00 37.41 81 PHE A N 1
ATOM 649 C CA . PHE A 1 81 ? 21.004 29.210 19.071 1.00 37.41 81 PHE A CA 1
ATOM 650 C C . PHE A 1 81 ? 20.200 28.478 20.138 1.00 37.41 81 PHE A C 1
ATOM 652 O O . PHE A 1 81 ? 20.738 28.169 21.199 1.00 37.41 81 PHE A O 1
ATOM 659 N N . GLU A 1 82 ? 18.908 28.296 19.910 1.00 30.28 82 GLU A N 1
ATOM 660 C CA . GLU A 1 82 ? 18.051 27.519 20.798 1.00 30.28 82 GLU A CA 1
ATOM 661 C C . GLU A 1 82 ? 17.345 26.458 19.961 1.00 30.28 82 GLU A C 1
ATOM 663 O O . GLU A 1 82 ? 16.901 26.711 18.842 1.00 30.28 82 GLU A O 1
ATOM 668 N N . LEU A 1 83 ? 17.402 25.230 20.476 1.00 43.00 83 LEU A N 1
ATOM 669 C CA . LEU A 1 83 ? 16.812 24.043 19.884 1.00 43.00 83 LEU A CA 1
ATOM 670 C C . LEU A 1 83 ? 15.304 24.254 19.742 1.00 43.00 83 LEU A C 1
ATOM 672 O O . LEU A 1 83 ? 14.617 24.304 20.757 1.00 43.00 83 LEU A O 1
ATOM 676 N N . ASP A 1 84 ? 14.804 24.322 18.509 1.00 29.58 84 ASP A N 1
ATOM 677 C CA . ASP A 1 84 ? 13.365 24.255 18.279 1.00 29.58 84 ASP A CA 1
ATOM 678 C C . ASP A 1 84 ? 12.903 22.794 18.314 1.00 29.58 84 ASP A C 1
ATOM 680 O O . ASP A 1 84 ? 13.323 21.939 17.527 1.00 29.58 84 ASP A O 1
ATOM 684 N N . ASP A 1 85 ? 12.065 22.575 19.319 1.00 33.84 85 ASP A N 1
ATOM 685 C CA . ASP A 1 85 ? 11.281 21.417 19.701 1.00 33.84 85 ASP A CA 1
ATOM 686 C C . ASP A 1 85 ? 10.806 20.507 18.561 1.00 33.84 85 ASP A C 1
ATOM 688 O O . ASP A 1 85 ? 10.331 20.929 17.504 1.00 33.84 85 ASP A O 1
ATOM 692 N N . VAL A 1 86 ? 10.852 19.205 18.855 1.00 37.69 86 VAL A N 1
ATOM 693 C CA . VAL A 1 86 ? 10.099 18.166 18.154 1.00 37.69 86 VAL A CA 1
ATOM 694 C C . VAL A 1 86 ? 8.616 18.484 18.325 1.00 37.69 86 VAL A C 1
ATOM 696 O O . VAL A 1 86 ? 7.998 18.124 19.325 1.00 37.69 86 VAL A O 1
ATOM 699 N N . VAL A 1 87 ? 8.041 19.177 17.347 1.00 33.56 87 VAL A N 1
ATOM 700 C CA . VAL A 1 87 ? 6.592 19.263 17.208 1.00 33.56 87 VAL A CA 1
ATOM 701 C C . VAL A 1 87 ? 6.145 17.891 16.713 1.00 33.56 87 VAL A C 1
ATOM 703 O O . VAL A 1 87 ? 6.328 17.544 15.547 1.00 33.56 87 VAL A O 1
ATOM 706 N N . GLU A 1 88 ? 5.621 17.069 17.623 1.00 36.16 88 GLU A N 1
ATOM 707 C CA . GLU A 1 88 ? 4.716 15.990 17.242 1.00 36.16 88 GLU A CA 1
ATOM 708 C C . GLU A 1 88 ? 3.571 16.638 16.461 1.00 36.16 88 GLU A C 1
ATOM 710 O O . GLU A 1 88 ? 2.663 17.240 17.039 1.00 36.16 88 GLU A O 1
ATOM 715 N N . ASP A 1 89 ? 3.663 16.558 15.131 1.00 39.62 89 ASP A N 1
ATOM 716 C CA . ASP A 1 89 ? 2.595 16.895 14.199 1.00 39.62 89 ASP A CA 1
ATOM 717 C C . ASP A 1 89 ? 1.405 15.972 14.496 1.00 39.62 89 ASP A C 1
ATOM 719 O O . ASP A 1 89 ? 1.205 14.916 13.891 1.00 39.62 89 ASP A O 1
ATOM 723 N N . THR A 1 90 ? 0.602 16.380 15.472 1.00 35.41 90 THR A N 1
ATOM 724 C CA . THR A 1 90 ? -0.770 15.927 15.653 1.00 35.41 90 THR A CA 1
ATOM 725 C C . THR A 1 90 ? -1.563 16.522 14.502 1.00 35.41 90 THR A C 1
ATOM 727 O O . THR A 1 90 ? -2.137 17.604 14.577 1.00 35.41 90 THR A O 1
ATOM 730 N N . VAL A 1 91 ? -1.496 15.835 13.363 1.00 40.50 91 VAL A N 1
ATOM 731 C CA . VAL A 1 91 ? -2.248 16.200 12.169 1.00 40.50 91 VAL A CA 1
ATOM 732 C C . VAL A 1 91 ? -3.727 16.056 12.517 1.00 40.50 91 VAL A C 1
ATOM 734 O O . VAL A 1 91 ? -4.238 14.940 12.630 1.00 40.50 91 VAL A O 1
ATOM 737 N N . ASP A 1 92 ? -4.409 17.183 12.723 1.00 34.03 92 ASP A N 1
ATOM 738 C CA . ASP A 1 92 ? -5.861 17.231 12.853 1.00 34.03 92 ASP A CA 1
ATOM 739 C C . ASP A 1 92 ? -6.477 16.626 11.580 1.00 34.03 92 ASP A C 1
ATOM 741 O O . ASP A 1 92 ? -6.526 17.248 10.516 1.00 34.03 92 ASP A O 1
ATOM 745 N N . LEU A 1 93 ? -6.945 15.379 11.693 1.00 45.25 93 LEU A N 1
ATOM 746 C CA . LEU A 1 93 ? -7.486 14.536 10.615 1.00 45.25 93 LEU A CA 1
ATOM 747 C C . LEU A 1 93 ? -8.697 15.137 9.872 1.00 45.25 93 LEU A C 1
ATOM 749 O O . LEU A 1 93 ? -9.196 14.537 8.920 1.00 45.25 93 LEU A O 1
ATOM 753 N N . ALA A 1 94 ? -9.189 16.304 10.293 1.00 42.09 94 ALA A N 1
ATOM 754 C CA . ALA A 1 94 ? -10.401 16.931 9.782 1.00 42.09 94 ALA A CA 1
ATOM 755 C C . ALA A 1 94 ? -10.184 17.855 8.563 1.00 42.09 94 ALA A C 1
ATOM 757 O O . ALA A 1 94 ? -11.113 18.018 7.772 1.00 42.09 94 ALA A O 1
ATOM 758 N N . ASP A 1 95 ? -8.985 18.415 8.353 1.00 36.91 95 ASP A N 1
ATOM 759 C CA . ASP A 1 95 ? -8.770 19.498 7.368 1.00 36.91 95 ASP A CA 1
ATOM 760 C C . ASP A 1 95 ? -8.224 19.046 5.989 1.00 36.91 95 ASP A C 1
ATOM 762 O O . ASP A 1 95 ? -8.003 19.874 5.103 1.00 36.91 95 ASP A O 1
ATOM 766 N N . LEU A 1 96 ? -8.065 17.736 5.747 1.00 47.12 96 LEU A N 1
ATOM 767 C CA . LEU A 1 96 ? -7.602 17.176 4.456 1.00 47.12 96 LEU A CA 1
ATOM 768 C C . LEU A 1 96 ? -8.731 16.798 3.467 1.00 47.12 96 LEU A C 1
ATOM 770 O O . LEU A 1 96 ? -8.480 16.208 2.412 1.00 47.12 96 LEU A O 1
ATOM 774 N N . ALA A 1 97 ? -9.980 17.171 3.746 1.00 40.69 97 ALA A N 1
ATOM 775 C CA . ALA A 1 97 ? -11.067 17.117 2.766 1.00 40.69 97 ALA A CA 1
ATOM 776 C C . ALA A 1 97 ? -10.830 18.215 1.697 1.00 40.69 97 ALA A C 1
ATOM 778 O O . ALA A 1 97 ? -10.785 19.393 2.017 1.00 40.69 97 ALA A O 1
ATOM 779 N N . VAL A 1 98 ? -10.674 17.994 0.391 1.00 48.97 98 VAL A N 1
ATOM 780 C CA . VAL A 1 98 ? -11.073 16.903 -0.493 1.00 48.97 98 VAL A CA 1
ATOM 781 C C . VAL A 1 98 ? -10.110 16.928 -1.683 1.00 48.97 98 VAL A C 1
ATOM 783 O O . VAL A 1 98 ? -10.182 17.815 -2.536 1.00 48.97 98 VAL A O 1
ATOM 786 N N . ARG A 1 99 ? -9.229 15.938 -1.796 1.00 54.91 99 ARG A N 1
ATOM 787 C CA . ARG A 1 99 ? -8.732 15.523 -3.107 1.00 54.91 99 ARG A CA 1
ATOM 788 C C . ARG A 1 99 ? -9.351 14.167 -3.368 1.00 54.91 99 ARG A C 1
ATOM 790 O O . ARG A 1 99 ? -8.962 13.190 -2.735 1.00 54.91 99 ARG A O 1
ATOM 797 N N . GLU A 1 100 ? -10.365 14.128 -4.231 1.00 61.34 100 GLU A N 1
ATOM 798 C CA . GLU A 1 100 ? -11.013 12.862 -4.555 1.00 61.34 100 GLU A CA 1
ATOM 799 C C . GLU A 1 100 ? -9.951 11.865 -5.046 1.00 61.34 100 GLU A C 1
ATOM 801 O O . GLU A 1 100 ? -9.129 12.217 -5.905 1.00 61.34 100 GLU A O 1
ATOM 806 N N . PRO A 1 101 ? -9.910 10.653 -4.466 1.00 70.12 101 PRO A N 1
ATOM 807 C CA . PRO A 1 101 ? -8.981 9.628 -4.899 1.00 70.12 101 PRO A CA 1
ATOM 808 C C . PRO A 1 101 ? -9.224 9.314 -6.373 1.00 70.12 101 PRO A C 1
ATOM 810 O O . PRO A 1 101 ? -10.367 9.172 -6.806 1.00 70.12 101 PRO A O 1
ATOM 813 N N . ASP A 1 102 ? -8.147 9.210 -7.148 1.00 73.44 102 ASP A N 1
ATOM 814 C CA . ASP A 1 102 ? -8.247 8.975 -8.584 1.00 73.44 102 ASP A CA 1
ATOM 815 C C . ASP A 1 102 ? -8.747 7.538 -8.848 1.00 73.44 102 ASP A C 1
ATOM 817 O O . ASP A 1 102 ? -8.044 6.575 -8.511 1.00 73.44 102 ASP A O 1
ATOM 821 N N . PRO A 1 103 ? -9.943 7.357 -9.445 1.00 68.62 103 PRO A N 1
ATOM 822 C CA . PRO A 1 103 ? -10.489 6.032 -9.732 1.00 68.62 103 PRO A CA 1
ATOM 823 C C . PRO A 1 103 ? -9.670 5.264 -10.777 1.00 68.62 103 PRO A C 1
ATOM 825 O O . PRO A 1 103 ? -9.724 4.033 -10.811 1.00 68.62 103 PRO A O 1
ATOM 828 N N . GLU A 1 104 ? -8.886 5.956 -11.608 1.00 70.69 104 GLU A N 1
ATOM 829 C CA . GLU A 1 104 ? -8.060 5.330 -12.639 1.00 70.69 104 GLU A CA 1
ATOM 830 C C . GLU A 1 104 ? -6.700 4.854 -12.115 1.00 70.69 104 GLU A C 1
ATOM 832 O O . GLU A 1 104 ? -5.973 4.158 -12.842 1.00 70.69 104 GLU A O 1
ATOM 837 N N . SER A 1 105 ? -6.385 5.149 -10.848 1.00 77.62 105 SER A N 1
ATOM 838 C CA . SER A 1 105 ? -5.136 4.746 -10.213 1.00 77.62 105 SER A CA 1
ATOM 839 C C . SER A 1 105 ? -4.957 3.227 -10.225 1.00 77.62 105 SER A C 1
ATOM 841 O O . SER A 1 105 ? -5.873 2.435 -9.970 1.00 77.62 105 SER A O 1
ATOM 843 N N . LEU A 1 106 ? -3.719 2.796 -10.467 1.00 80.62 106 LEU A N 1
ATOM 844 C CA . LEU A 1 106 ? -3.343 1.383 -10.442 1.00 80.62 106 LEU A CA 1
ATOM 845 C C . LEU A 1 106 ? -3.602 0.731 -9.077 1.00 80.62 106 LEU A C 1
ATOM 847 O O . LEU A 1 106 ? -3.844 -0.476 -9.028 1.00 80.62 106 LEU A O 1
ATOM 851 N N . LEU A 1 107 ? -3.619 1.522 -7.996 1.00 80.94 107 LEU A N 1
ATOM 852 C CA . LEU A 1 107 ? -3.955 1.062 -6.646 1.00 80.94 107 LEU A CA 1
ATOM 853 C C . LEU A 1 107 ? -5.374 0.492 -6.557 1.00 80.94 107 LEU A C 1
ATOM 855 O O . LEU A 1 107 ? -5.604 -0.430 -5.780 1.00 80.94 107 LEU A O 1
ATOM 859 N N . VAL A 1 108 ? -6.312 1.002 -7.359 1.00 83.00 108 VAL A N 1
ATOM 860 C CA . VAL A 1 108 ? -7.702 0.522 -7.403 1.00 83.00 108 VAL A CA 1
ATOM 861 C C . VAL A 1 108 ? -7.799 -0.758 -8.226 1.00 83.00 108 VAL A C 1
ATOM 863 O O . VAL A 1 108 ? -8.467 -1.715 -7.841 1.00 83.00 108 VAL A O 1
ATOM 866 N N . LYS A 1 109 ? -7.106 -0.784 -9.366 1.00 82.56 109 LYS A N 1
ATOM 867 C CA . LYS A 1 109 ? -7.229 -1.845 -10.374 1.00 82.56 109 LYS A CA 1
ATOM 868 C C . LYS A 1 109 ? -6.547 -3.146 -9.963 1.00 82.56 109 LYS A C 1
ATOM 870 O O . LYS A 1 109 ? -6.943 -4.213 -10.432 1.00 82.56 109 LYS A O 1
ATOM 875 N N . ARG A 1 110 ? -5.502 -3.083 -9.132 1.00 85.25 110 ARG A N 1
ATOM 876 C CA . ARG A 1 110 ? -4.683 -4.250 -8.791 1.00 85.25 110 ARG A CA 1
ATOM 877 C C . ARG A 1 110 ? -4.251 -4.241 -7.329 1.00 85.25 110 ARG A C 1
ATOM 879 O O . ARG A 1 110 ? -3.909 -3.207 -6.775 1.00 85.25 110 ARG A O 1
ATOM 886 N N . SER A 1 111 ? -4.227 -5.423 -6.715 1.00 87.06 111 SER A N 1
ATOM 887 C CA . SER A 1 111 ? -3.612 -5.612 -5.399 1.00 87.06 111 SER A CA 1
ATOM 888 C C . SER A 1 111 ? -2.096 -5.749 -5.541 1.00 87.06 111 SER A C 1
ATOM 890 O O . SER A 1 111 ? -1.642 -6.531 -6.374 1.00 87.06 111 SER A O 1
ATOM 892 N N . PHE A 1 112 ? -1.349 -5.005 -4.723 1.00 87.31 112 PHE A N 1
ATOM 893 C CA . PHE A 1 112 ? 0.118 -5.027 -4.652 1.00 87.31 112 PHE A CA 1
ATOM 894 C C . PHE A 1 112 ? 0.644 -5.660 -3.358 1.00 87.31 112 PHE A C 1
ATOM 896 O O . PHE A 1 112 ? 1.842 -5.647 -3.093 1.00 87.31 112 PHE A O 1
ATOM 903 N N . VAL A 1 113 ? -0.243 -6.232 -2.537 1.00 85.69 113 VAL A N 1
ATOM 904 C CA . VAL A 1 113 ? 0.075 -6.755 -1.195 1.00 85.69 113 VAL A CA 1
ATOM 905 C C . VAL A 1 113 ? 1.136 -7.873 -1.225 1.00 85.69 113 VAL A C 1
ATOM 907 O O . VAL A 1 113 ? 1.799 -8.122 -0.218 1.00 85.69 113 VAL A O 1
ATOM 910 N N . LYS A 1 114 ? 1.317 -8.565 -2.361 1.00 86.12 114 LYS A N 1
ATOM 911 C CA . LYS A 1 114 ? 2.311 -9.646 -2.526 1.00 86.12 114 LYS A CA 1
ATOM 912 C C . LYS A 1 114 ? 3.575 -9.196 -3.260 1.00 86.12 114 LYS A C 1
ATOM 914 O O . LYS A 1 114 ? 4.549 -9.943 -3.319 1.00 86.12 114 LYS A O 1
ATOM 919 N N . GLU A 1 115 ? 3.563 -8.007 -3.846 1.00 87.19 115 GLU A N 1
ATOM 920 C CA . GLU A 1 115 ? 4.628 -7.480 -4.682 1.00 87.19 115 GLU A CA 1
ATOM 921 C C . GLU A 1 115 ? 5.641 -6.699 -3.835 1.00 87.19 115 GLU A C 1
ATOM 923 O O . GLU A 1 115 ? 5.690 -5.471 -3.867 1.00 87.19 115 GLU A O 1
ATOM 928 N N . THR A 1 116 ? 6.478 -7.424 -3.085 1.00 86.31 116 THR A N 1
ATOM 929 C CA . THR A 1 116 ? 7.423 -6.849 -2.110 1.00 86.31 116 THR A CA 1
ATOM 930 C C . THR A 1 116 ? 8.309 -5.742 -2.687 1.00 86.31 116 THR A C 1
ATOM 932 O O . THR A 1 116 ? 8.475 -4.719 -2.034 1.00 86.31 116 THR A O 1
ATOM 935 N N . SER A 1 117 ? 8.834 -5.892 -3.911 1.00 87.75 117 SER A N 1
ATOM 936 C CA . SER A 1 117 ? 9.688 -4.867 -4.536 1.00 87.75 117 SER A CA 1
ATOM 937 C C . SER A 1 117 ? 8.939 -3.556 -4.795 1.00 87.75 117 SER A C 1
ATOM 939 O O . SER A 1 117 ? 9.497 -2.473 -4.640 1.00 87.75 117 SER A O 1
ATOM 941 N N . ILE A 1 118 ? 7.668 -3.654 -5.203 1.00 88.38 118 ILE A N 1
ATOM 942 C CA . ILE A 1 118 ? 6.822 -2.491 -5.488 1.00 88.38 118 ILE A CA 1
ATOM 943 C C . ILE A 1 118 ? 6.465 -1.804 -4.176 1.00 88.38 118 ILE A C 1
ATOM 945 O O . ILE A 1 118 ? 6.620 -0.592 -4.064 1.00 88.38 118 ILE A O 1
ATOM 949 N N . LEU A 1 119 ? 6.058 -2.582 -3.169 1.00 90.00 119 LEU A N 1
ATOM 950 C CA . LEU A 1 119 ? 5.765 -2.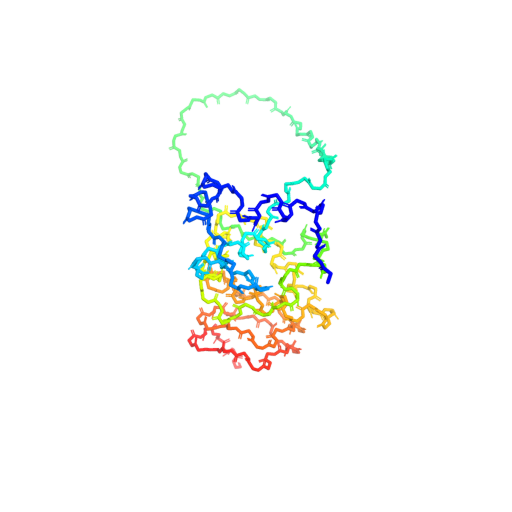057 -1.839 1.00 90.00 119 LEU A CA 1
ATOM 951 C C . LEU A 1 119 ? 6.976 -1.347 -1.239 1.00 90.00 119 LEU A C 1
ATOM 953 O O . LEU A 1 119 ? 6.816 -0.226 -0.778 1.00 90.00 119 LEU A O 1
ATOM 957 N N . GLN A 1 120 ? 8.171 -1.945 -1.304 1.00 89.31 120 GLN A N 1
ATOM 958 C CA . GLN A 1 120 ? 9.399 -1.339 -0.776 1.00 89.31 120 GLN A CA 1
ATOM 959 C C . GLN A 1 120 ? 9.650 0.041 -1.385 1.00 89.31 120 GLN A C 1
ATOM 961 O O . GLN A 1 120 ? 9.885 1.006 -0.667 1.00 89.31 120 GLN A O 1
ATOM 966 N N . PHE A 1 121 ? 9.509 0.154 -2.706 1.00 89.38 121 PHE A N 1
ATOM 967 C CA . PHE A 1 121 ? 9.648 1.435 -3.386 1.00 89.38 121 PHE A CA 1
ATOM 968 C C . PHE A 1 121 ? 8.603 2.457 -2.924 1.00 89.38 121 PHE A C 1
ATOM 970 O O . PHE A 1 121 ? 8.929 3.626 -2.751 1.00 89.38 121 PHE A O 1
ATOM 977 N N . LEU A 1 122 ? 7.341 2.044 -2.765 1.00 89.00 122 LEU A N 1
ATOM 978 C CA . LEU A 1 122 ? 6.265 2.942 -2.340 1.00 89.00 122 LEU A CA 1
ATOM 979 C C . LEU A 1 122 ? 6.429 3.376 -0.878 1.00 89.00 122 LEU A C 1
ATOM 981 O O . LEU A 1 122 ? 6.146 4.527 -0.571 1.00 89.00 122 LEU A O 1
ATOM 985 N N . ILE A 1 123 ? 6.930 2.495 -0.010 1.00 90.00 123 ILE A N 1
ATOM 986 C CA . ILE A 1 123 ? 7.247 2.789 1.394 1.00 90.00 123 ILE A CA 1
ATOM 987 C C . ILE A 1 123 ? 8.293 3.904 1.481 1.00 90.00 123 ILE A C 1
ATOM 989 O O . ILE A 1 123 ? 8.036 4.928 2.104 1.00 90.00 123 ILE A O 1
ATOM 993 N N . GLU A 1 124 ? 9.410 3.770 0.759 1.00 87.81 124 GLU A N 1
ATOM 994 C CA . GLU A 1 124 ? 10.443 4.818 0.694 1.00 87.81 124 GLU A CA 1
ATOM 995 C C . GLU A 1 124 ? 9.879 6.165 0.210 1.00 87.81 124 GLU A C 1
ATOM 997 O O . GLU A 1 124 ? 10.346 7.235 0.606 1.00 87.81 124 GLU A O 1
ATOM 1002 N N . ARG A 1 125 ? 8.879 6.137 -0.684 1.00 86.38 125 ARG A N 1
ATOM 1003 C CA . ARG A 1 125 ? 8.220 7.361 -1.159 1.00 86.38 125 ARG A CA 1
ATOM 1004 C C . ARG A 1 125 ? 7.295 7.978 -0.115 1.00 86.38 125 ARG A C 1
ATOM 1006 O O . ARG A 1 125 ? 7.231 9.198 -0.072 1.00 86.38 125 ARG A O 1
ATOM 1013 N N . VAL A 1 126 ? 6.620 7.186 0.719 1.00 87.75 126 VAL A N 1
ATOM 1014 C CA . VAL A 1 126 ? 5.790 7.707 1.824 1.00 87.75 126 VAL A CA 1
ATOM 1015 C C . VAL A 1 126 ? 6.634 8.498 2.820 1.00 87.75 126 VAL A C 1
ATOM 1017 O O . VAL A 1 126 ? 6.195 9.546 3.282 1.00 87.75 126 VAL A O 1
ATOM 1020 N N . GLU A 1 127 ? 7.846 8.030 3.118 1.00 84.56 127 GLU A N 1
ATOM 1021 C CA . GLU A 1 127 ? 8.782 8.737 4.003 1.00 84.56 127 GLU A CA 1
ATOM 1022 C C . GLU A 1 127 ? 9.321 10.025 3.365 1.00 84.56 127 GLU A C 1
ATOM 1024 O O . GLU A 1 127 ? 9.540 11.021 4.049 1.00 84.56 127 GLU A O 1
ATOM 1029 N N . SER A 1 128 ? 9.520 10.014 2.043 1.00 84.69 128 SER A N 1
ATOM 1030 C CA . SER A 1 128 ? 10.099 11.147 1.310 1.00 84.69 128 SER A CA 1
ATOM 1031 C C . SER A 1 128 ? 9.079 12.233 0.940 1.00 84.69 128 SER A C 1
ATOM 1033 O O . SER A 1 128 ? 9.454 13.397 0.813 1.00 84.69 128 SER A O 1
ATOM 1035 N N . GLU A 1 129 ? 7.809 11.877 0.710 1.00 84.25 129 GLU A N 1
ATOM 1036 C CA . GLU A 1 129 ? 6.785 12.788 0.186 1.00 84.25 129 GLU A CA 1
ATOM 1037 C C . GLU A 1 129 ? 5.464 12.726 0.983 1.00 84.25 129 GLU A C 1
ATOM 1039 O O . GLU A 1 129 ? 4.671 11.794 0.803 1.00 84.25 129 GLU A O 1
ATOM 1044 N N . PRO A 1 130 ? 5.142 13.756 1.793 1.00 80.94 130 PRO A N 1
ATOM 1045 C CA . PRO A 1 130 ? 3.940 13.756 2.633 1.00 80.94 130 PRO A CA 1
ATOM 1046 C C . PRO A 1 130 ? 2.637 13.791 1.819 1.00 80.94 130 PRO A C 1
ATOM 1048 O O . PRO A 1 130 ? 1.649 13.177 2.203 1.00 80.94 130 PRO A O 1
ATOM 1051 N N . VAL A 1 131 ? 2.645 14.405 0.631 1.00 83.56 131 VAL A N 1
ATOM 1052 C CA . VAL A 1 131 ? 1.466 14.459 -0.258 1.00 83.56 131 VAL A CA 1
ATOM 1053 C C . VAL A 1 131 ? 1.002 13.057 -0.672 1.00 83.56 131 VAL A C 1
ATOM 1055 O O . VAL A 1 131 ? -0.196 12.804 -0.809 1.00 83.56 131 VAL A O 1
ATOM 1058 N N . PHE A 1 132 ? 1.942 12.127 -0.869 1.00 83.75 132 PHE A N 1
ATOM 1059 C CA . PHE A 1 132 ? 1.612 10.743 -1.200 1.00 83.75 132 PHE A CA 1
ATOM 1060 C C . PHE A 1 132 ? 0.993 10.021 0.002 1.00 83.75 132 PHE A C 1
ATOM 1062 O O . PHE A 1 132 ? 0.017 9.289 -0.161 1.00 83.75 132 PHE A O 1
ATOM 1069 N N . LYS A 1 133 ? 1.495 10.283 1.216 1.00 84.81 133 LYS A N 1
ATOM 1070 C CA . LYS A 1 133 ? 0.914 9.779 2.469 1.00 84.81 133 LYS A CA 1
ATOM 1071 C C . LYS A 1 133 ? -0.547 10.221 2.618 1.00 84.81 133 LYS A C 1
ATOM 1073 O O . LYS A 1 133 ? -1.410 9.369 2.833 1.00 84.81 133 LYS A O 1
ATOM 1078 N N . ASP A 1 134 ? -0.843 11.500 2.401 1.00 83.94 134 ASP A N 1
ATOM 1079 C CA . ASP A 1 134 ? -2.211 12.037 2.473 1.00 83.94 134 ASP A CA 1
ATOM 1080 C C . ASP A 1 134 ? -3.136 11.398 1.429 1.00 83.94 134 ASP A C 1
ATOM 1082 O O . ASP A 1 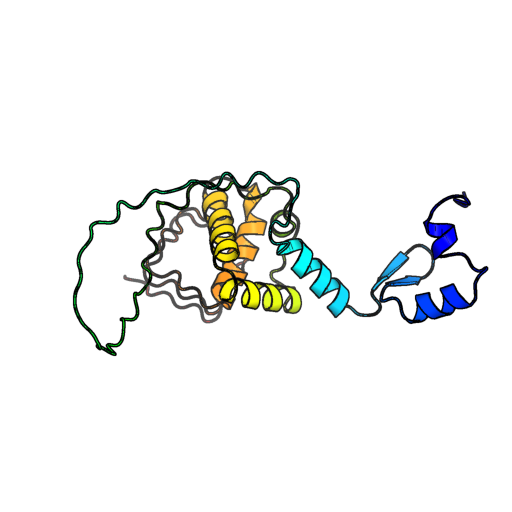134 ? -4.288 11.063 1.711 1.00 83.94 134 ASP A O 1
ATOM 1086 N N . GLN A 1 135 ? -2.622 11.150 0.220 1.00 85.31 135 GLN A N 1
ATOM 1087 C CA . GLN A 1 135 ? -3.372 10.443 -0.816 1.00 85.31 135 GLN A CA 1
ATOM 1088 C C . GLN A 1 135 ? -3.720 9.006 -0.395 1.00 85.31 135 GLN A C 1
ATOM 1090 O O . GLN A 1 135 ? -4.821 8.531 -0.680 1.00 85.31 135 GLN A O 1
ATOM 1095 N N . LEU A 1 136 ? -2.808 8.302 0.285 1.00 87.94 136 LEU A N 1
ATOM 1096 C CA . LEU A 1 136 ? -3.083 6.969 0.824 1.00 87.94 136 LEU A CA 1
ATOM 1097 C C . LEU A 1 136 ? -4.179 7.011 1.896 1.00 87.94 136 LEU A C 1
ATOM 1099 O O . LEU A 1 136 ? -5.083 6.173 1.854 1.00 87.94 136 LEU A O 1
ATOM 1103 N N . PHE A 1 137 ? -4.164 8.007 2.785 1.00 87.88 137 PHE A N 1
ATOM 1104 C CA . PHE A 1 137 ? -5.246 8.223 3.753 1.00 87.88 137 PHE A CA 1
ATOM 1105 C C . PHE A 1 137 ? -6.588 8.528 3.079 1.00 87.88 137 PHE A C 1
ATOM 1107 O O . PHE A 1 137 ? -7.609 7.970 3.480 1.00 87.88 137 PHE A O 1
ATOM 1114 N N . ALA A 1 138 ? -6.598 9.305 1.993 1.00 86.50 138 ALA A N 1
ATOM 1115 C CA . ALA A 1 138 ? -7.818 9.571 1.233 1.00 86.50 138 ALA A CA 1
ATOM 1116 C C . ALA A 1 138 ? -8.467 8.281 0.689 1.00 86.50 138 ALA A C 1
ATOM 1118 O O . ALA A 1 138 ? -9.692 8.147 0.717 1.00 86.50 138 ALA A O 1
ATOM 1119 N N . TYR A 1 139 ? -7.673 7.294 0.249 1.00 88.06 139 TYR A N 1
ATOM 1120 C CA . TYR A 1 139 ? -8.208 5.982 -0.145 1.00 88.06 139 TYR A CA 1
ATOM 1121 C C . TYR A 1 139 ? -8.797 5.198 1.039 1.00 88.06 139 TYR A C 1
ATOM 1123 O O . TYR A 1 139 ? -9.772 4.466 0.846 1.00 88.06 139 TYR A O 1
ATOM 1131 N N . LEU A 1 140 ? -8.239 5.336 2.249 1.00 88.94 140 LEU A N 1
ATOM 1132 C CA . LEU A 1 140 ? -8.776 4.694 3.456 1.00 88.94 140 LEU A CA 1
ATOM 1133 C C . LEU A 1 140 ? -10.136 5.279 3.833 1.00 88.94 140 LEU A C 1
ATOM 1135 O O . LEU A 1 140 ? -11.088 4.517 4.011 1.00 88.94 140 LEU A O 1
ATOM 1139 N N . GLU A 1 141 ? -10.252 6.606 3.867 1.00 88.62 141 GLU A N 1
ATOM 1140 C CA . GLU A 1 141 ? -11.517 7.290 4.152 1.00 88.62 141 GLU A CA 1
ATOM 1141 C C . GLU A 1 141 ? -12.578 6.972 3.099 1.00 88.62 141 GLU A C 1
ATOM 1143 O O . GLU A 1 141 ? -13.707 6.602 3.427 1.00 88.62 141 GLU A O 1
ATOM 1148 N N . ALA A 1 142 ? -12.202 6.992 1.819 1.00 87.06 142 ALA A N 1
ATOM 1149 C CA . ALA A 1 142 ? -13.113 6.643 0.739 1.00 87.06 142 ALA A CA 1
ATOM 1150 C C . ALA A 1 142 ? -13.601 5.182 0.824 1.00 87.06 142 ALA A C 1
ATOM 1152 O O . ALA A 1 142 ? -14.724 4.873 0.427 1.00 87.06 142 ALA A O 1
ATOM 1153 N N . SER A 1 143 ? -12.804 4.266 1.386 1.00 90.94 143 SER A N 1
ATOM 1154 C CA . SER A 1 143 ? -13.217 2.866 1.567 1.00 90.94 143 SER A CA 1
ATOM 1155 C C . SER A 1 143 ? -14.332 2.665 2.590 1.00 90.94 143 SER A C 1
ATOM 1157 O O . SER A 1 143 ? -15.045 1.661 2.507 1.00 90.94 143 SER A 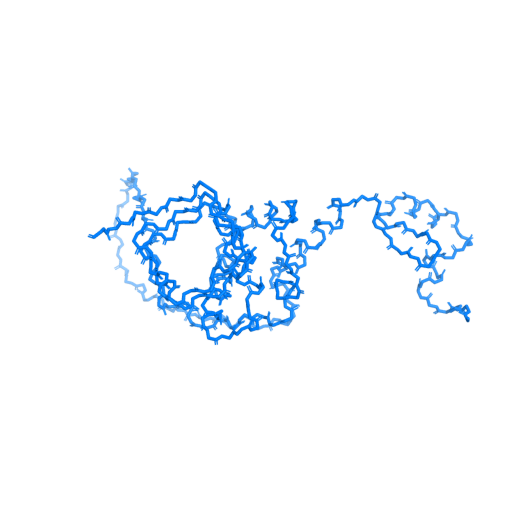O 1
ATOM 1159 N N . LYS A 1 144 ? -14.511 3.607 3.527 1.00 89.19 144 LYS A N 1
ATOM 1160 C CA . LYS A 1 144 ? -15.599 3.558 4.515 1.00 89.19 144 LYS A CA 1
ATOM 1161 C C . LYS A 1 144 ? -16.960 3.721 3.839 1.00 89.19 144 LYS A C 1
ATOM 1163 O O . LYS A 1 144 ? -17.933 3.095 4.256 1.00 89.19 144 LYS A O 1
ATOM 1168 N N . THR A 1 145 ? -17.024 4.522 2.774 1.00 87.12 145 THR A N 1
ATOM 1169 C CA . THR A 1 145 ? -18.260 4.811 2.038 1.00 87.12 145 THR A CA 1
ATOM 1170 C C . THR A 1 145 ? -18.490 3.823 0.896 1.00 87.12 145 THR A C 1
ATOM 1172 O O . THR A 1 145 ? -19.558 3.214 0.813 1.00 87.12 145 THR A O 1
ATOM 1175 N N . ASP A 1 146 ? -17.478 3.596 0.053 1.00 87.44 146 ASP A N 1
ATOM 1176 C CA . ASP A 1 146 ? -17.631 2.857 -1.199 1.00 87.44 146 ASP A CA 1
ATOM 1177 C C . ASP A 1 146 ? -16.786 1.579 -1.271 1.00 87.44 146 ASP A C 1
ATOM 1179 O O . ASP A 1 146 ? -15.559 1.572 -1.148 1.00 87.44 146 ASP A O 1
ATOM 1183 N N . LYS A 1 147 ? -17.441 0.483 -1.675 1.00 87.94 147 LYS A N 1
ATOM 1184 C CA . LYS A 1 147 ? -16.794 -0.825 -1.889 1.00 87.94 147 LYS A CA 1
ATOM 1185 C C . LYS A 1 147 ? -15.762 -0.823 -3.021 1.00 87.94 147 LYS A C 1
ATOM 1187 O O . LYS A 1 147 ? -14.932 -1.730 -3.079 1.00 87.94 147 LYS A O 1
ATOM 1192 N N . LYS A 1 148 ? -15.814 0.161 -3.924 1.00 88.69 148 LYS A N 1
ATOM 1193 C CA . LYS A 1 148 ? -14.899 0.270 -5.073 1.00 88.69 148 LYS A CA 1
ATOM 1194 C C . LYS A 1 148 ? -13.449 0.503 -4.641 1.00 88.69 148 LYS A C 1
ATOM 1196 O O . LYS A 1 148 ? -12.532 0.055 -5.319 1.00 88.69 148 LYS A O 1
ATOM 1201 N N . TRP A 1 149 ? -13.242 1.114 -3.474 1.00 89.50 149 TRP A N 1
ATOM 1202 C CA . TRP A 1 149 ? -11.909 1.451 -2.974 1.00 89.50 149 TRP A CA 1
ATOM 1203 C C . TRP A 1 149 ? -11.257 0.351 -2.149 1.00 89.50 149 TRP A C 1
ATOM 1205 O O . TRP A 1 149 ? -10.114 0.513 -1.747 1.00 89.50 149 TRP A O 1
ATOM 1215 N N . ARG A 1 150 ? -11.928 -0.785 -1.924 1.00 91.69 150 ARG A N 1
ATOM 1216 C CA . ARG A 1 150 ? -11.419 -1.885 -1.085 1.00 91.69 150 ARG A CA 1
ATOM 1217 C C . ARG A 1 150 ? -9.995 -2.305 -1.422 1.00 91.69 150 ARG A C 1
ATOM 1219 O O . ARG A 1 150 ? -9.180 -2.513 -0.532 1.00 91.69 150 ARG A O 1
ATOM 1226 N N . THR A 1 151 ? -9.702 -2.433 -2.713 1.00 90.94 151 THR A N 1
ATOM 1227 C CA . THR A 1 151 ? -8.380 -2.848 -3.193 1.00 90.94 151 THR A CA 1
ATOM 1228 C C . THR A 1 151 ? -7.338 -1.753 -2.981 1.00 90.94 151 THR A C 1
ATOM 1230 O O . THR A 1 151 ? -6.254 -2.044 -2.480 1.00 90.94 151 THR A O 1
ATOM 1233 N N . ALA A 1 152 ? -7.684 -0.498 -3.282 1.00 90.31 152 ALA A N 1
ATOM 1234 C CA . ALA A 1 152 ? -6.802 0.644 -3.057 1.00 90.31 152 ALA A CA 1
ATOM 1235 C C . ALA A 1 152 ? -6.513 0.853 -1.571 1.00 90.31 152 ALA A C 1
ATOM 1237 O O . ALA A 1 152 ? -5.359 1.015 -1.199 1.00 90.31 152 ALA A O 1
ATOM 1238 N N . ALA A 1 153 ? -7.534 0.758 -0.724 1.00 92.06 153 ALA A N 1
ATOM 1239 C CA . ALA A 1 153 ? -7.418 0.873 0.719 1.00 92.06 153 ALA A CA 1
ATOM 1240 C C . ALA A 1 153 ? -6.584 -0.263 1.317 1.00 92.06 153 ALA A C 1
ATOM 1242 O O . ALA A 1 153 ? -5.722 -0.007 2.151 1.00 92.06 153 ALA A O 1
ATOM 1243 N N . ALA A 1 154 ? -6.770 -1.504 0.851 1.00 94.00 154 ALA A N 1
ATOM 1244 C CA . ALA A 1 154 ? -5.946 -2.631 1.284 1.00 94.00 154 ALA A CA 1
ATOM 1245 C C . ALA A 1 154 ? -4.467 -2.446 0.907 1.00 94.00 154 ALA A C 1
ATOM 1247 O O . ALA A 1 154 ? -3.585 -2.752 1.705 1.00 94.00 154 ALA A O 1
ATOM 1248 N N . ASN A 1 155 ? -4.185 -1.910 -0.283 1.00 93.12 155 ASN A N 1
ATOM 1249 C CA . ASN A 1 155 ? -2.822 -1.556 -0.672 1.00 93.12 155 ASN A CA 1
ATOM 1250 C C . ASN A 1 155 ? -2.279 -0.401 0.184 1.00 93.12 155 ASN A C 1
ATOM 1252 O O . ASN A 1 155 ? -1.157 -0.483 0.676 1.00 93.12 155 ASN A O 1
ATOM 1256 N N . ALA A 1 156 ? -3.078 0.651 0.379 1.00 91.94 156 ALA A N 1
ATOM 1257 C CA . ALA A 1 156 ? -2.701 1.854 1.110 1.00 91.94 156 ALA A CA 1
ATOM 1258 C C . ALA A 1 156 ? -2.346 1.548 2.566 1.00 91.94 156 ALA A C 1
ATOM 1260 O O . ALA A 1 156 ? -1.256 1.897 3.008 1.00 91.94 156 ALA A O 1
ATOM 1261 N N . ILE A 1 157 ? -3.214 0.830 3.286 1.00 92.19 157 ILE A N 1
ATOM 1262 C CA . ILE A 1 157 ? -2.972 0.487 4.690 1.00 92.19 157 ILE A CA 1
ATOM 1263 C C . ILE A 1 157 ? -1.730 -0.399 4.846 1.00 92.19 157 ILE A C 1
ATOM 1265 O O . ILE A 1 157 ? -0.937 -0.189 5.757 1.00 92.19 157 ILE A O 1
ATOM 1269 N N . THR A 1 158 ? -1.494 -1.332 3.917 1.00 93.81 158 THR A N 1
ATOM 1270 C CA . THR A 1 158 ? -0.283 -2.164 3.919 1.00 93.81 158 THR A CA 1
ATOM 1271 C C . THR A 1 158 ? 0.986 -1.347 3.701 1.00 93.81 158 THR A C 1
ATOM 1273 O O . THR A 1 158 ? 1.994 -1.614 4.353 1.00 93.81 158 THR A O 1
ATOM 1276 N N . ILE A 1 159 ? 0.958 -0.366 2.796 1.00 92.38 159 ILE A N 1
ATOM 1277 C CA . ILE A 1 159 ? 2.104 0.520 2.559 1.00 92.38 159 ILE A CA 1
ATOM 1278 C C . ILE A 1 159 ? 2.363 1.378 3.802 1.00 92.38 159 ILE A C 1
ATOM 1280 O O . ILE A 1 159 ? 3.497 1.432 4.262 1.00 92.38 159 ILE A O 1
ATOM 1284 N N . LEU A 1 160 ? 1.322 1.995 4.371 1.00 91.19 160 LEU A N 1
ATOM 1285 C CA . LEU A 1 160 ? 1.439 2.877 5.536 1.00 91.19 160 LEU A CA 1
ATOM 1286 C C . LEU A 1 160 ? 1.991 2.141 6.765 1.00 91.19 160 LEU A C 1
ATOM 1288 O O . LEU A 1 160 ? 2.913 2.633 7.405 1.00 91.19 160 LEU A O 1
ATOM 1292 N N . ILE A 1 161 ? 1.495 0.935 7.055 1.00 91.25 161 ILE A N 1
ATOM 1293 C CA . ILE A 1 161 ? 1.992 0.120 8.176 1.00 91.25 161 ILE A CA 1
ATOM 1294 C C . ILE A 1 161 ? 3.459 -0.247 7.987 1.00 91.25 161 ILE A C 1
ATOM 1296 O O . ILE A 1 161 ? 4.258 -0.124 8.910 1.00 91.25 161 ILE A O 1
ATOM 1300 N N . ARG A 1 162 ? 3.838 -0.672 6.779 1.00 90.62 162 ARG A N 1
ATOM 1301 C CA . ARG A 1 162 ? 5.233 -1.019 6.487 1.00 90.62 162 ARG A CA 1
ATOM 1302 C C . ARG A 1 162 ? 6.165 0.193 6.471 1.00 90.62 162 ARG A C 1
ATOM 1304 O O . ARG A 1 162 ? 7.357 0.007 6.675 1.00 90.62 162 ARG A O 1
ATOM 1311 N N . ALA A 1 163 ? 5.628 1.392 6.256 1.00 89.31 163 ALA A N 1
ATOM 1312 C CA . ALA A 1 163 ? 6.327 2.664 6.429 1.00 89.31 163 ALA A CA 1
ATOM 1313 C C . ALA A 1 163 ? 6.374 3.136 7.897 1.00 89.31 163 ALA A C 1
ATOM 1315 O O . ALA A 1 163 ? 6.809 4.249 8.166 1.00 89.31 163 ALA A O 1
ATOM 1316 N N . GLY A 1 164 ? 5.899 2.327 8.852 1.00 87.19 164 GLY A N 1
ATOM 1317 C CA . GLY A 1 164 ? 5.950 2.651 10.278 1.00 87.19 164 GLY A CA 1
ATOM 1318 C C . GLY A 1 164 ? 4.910 3.676 10.734 1.00 87.19 164 GLY A C 1
ATOM 1319 O O . GLY A 1 164 ? 5.055 4.253 11.809 1.00 87.19 164 GLY A O 1
ATOM 1320 N N . VAL A 1 165 ? 3.861 3.926 9.945 1.00 88.25 165 VAL A N 1
ATOM 1321 C CA . VAL A 1 165 ? 2.791 4.849 10.340 1.00 88.25 165 VAL A CA 1
ATOM 1322 C C . VAL A 1 165 ? 1.986 4.245 11.487 1.00 88.25 165 VAL A C 1
ATOM 1324 O O . VAL A 1 165 ? 1.466 3.133 11.375 1.00 88.25 165 VAL A O 1
ATOM 1327 N N . ASN A 1 166 ? 1.865 5.003 12.577 1.00 87.12 166 ASN A N 1
ATOM 1328 C CA . ASN A 1 166 ? 1.061 4.612 13.724 1.00 87.12 166 ASN A CA 1
ATOM 1329 C C . ASN A 1 166 ? -0.434 4.865 13.460 1.00 87.12 166 ASN A C 1
ATOM 1331 O O . ASN A 1 166 ? -0.811 5.947 13.008 1.00 87.12 166 ASN A O 1
ATOM 1335 N N . PHE A 1 167 ? -1.274 3.872 13.759 1.00 86.19 167 PHE A N 1
ATOM 1336 C CA . PHE A 1 167 ? -2.733 3.957 13.681 1.00 86.19 167 PHE A CA 1
ATOM 1337 C C . PHE A 1 167 ? -3.393 3.968 15.067 1.00 86.19 167 PHE A C 1
ATOM 1339 O O . PHE A 1 167 ? -4.598 3.726 15.167 1.00 86.19 167 PHE A O 1
ATOM 1346 N N . SER A 1 168 ? -2.633 4.247 16.128 1.00 85.31 168 SER A N 1
ATOM 1347 C CA . SER A 1 168 ? -3.186 4.448 17.465 1.00 85.31 168 SER A CA 1
ATOM 1348 C C . SER A 1 168 ? -4.236 5.559 17.487 1.00 85.31 168 SER A C 1
ATOM 1350 O O . SER A 1 168 ? -4.095 6.567 16.792 1.00 85.31 168 SER A O 1
ATOM 1352 N N . ASP A 1 169 ? -5.303 5.344 18.256 1.00 84.25 169 ASP A N 1
ATOM 1353 C CA . ASP A 1 169 ? -6.430 6.269 18.457 1.00 84.25 169 ASP A CA 1
ATOM 1354 C C . ASP A 1 169 ? -7.179 6.684 17.173 1.00 84.25 169 ASP A C 1
ATOM 1356 O O . ASP A 1 169 ? -8.033 7.572 17.190 1.00 84.25 169 ASP A O 1
ATOM 1360 N N . GLN A 1 170 ? -6.914 6.020 16.043 1.00 84.75 170 GLN A N 1
ATOM 1361 C CA . GLN A 1 170 ? -7.552 6.340 14.769 1.00 84.75 170 GLN A CA 1
ATOM 1362 C C . GLN A 1 170 ? -8.989 5.810 14.688 1.00 84.75 170 GLN A C 1
ATOM 1364 O O . GLN A 1 170 ? -9.294 4.668 15.061 1.00 84.75 170 GLN A O 1
ATOM 1369 N N . ASP A 1 171 ? -9.878 6.616 14.100 1.00 85.75 171 ASP A N 1
ATOM 1370 C CA . ASP A 1 171 ? -11.232 6.190 13.752 1.00 85.75 171 ASP A CA 1
ATOM 1371 C C . ASP A 1 171 ? -11.236 5.387 12.444 1.00 85.75 171 ASP A C 1
ATOM 1373 O O . ASP A 1 171 ? -11.423 5.917 11.347 1.00 85.75 171 ASP A O 1
ATOM 1377 N N . LEU A 1 172 ? -11.068 4.073 12.566 1.00 86.25 172 LEU A N 1
ATOM 1378 C CA . LEU A 1 172 ? -11.103 3.120 11.456 1.00 86.25 172 LEU A CA 1
ATOM 1379 C C . LEU A 1 172 ? -12.462 2.399 11.347 1.00 86.25 172 LEU A C 1
ATOM 1381 O O . LEU A 1 172 ? -12.553 1.296 10.795 1.00 86.25 172 LEU A O 1
ATOM 1385 N N . ARG A 1 173 ? -13.547 2.994 11.867 1.00 87.50 173 ARG A N 1
ATOM 1386 C CA . ARG A 1 173 ? -14.872 2.361 11.846 1.00 87.50 173 ARG A CA 1
ATOM 1387 C C . ARG A 1 173 ? -15.363 2.198 10.415 1.00 87.50 173 ARG A C 1
ATOM 1389 O O . ARG A 1 173 ? -15.246 3.095 9.585 1.00 87.50 173 ARG A O 1
ATOM 1396 N N . GLY A 1 174 ? -15.925 1.030 10.120 1.00 88.31 174 GLY A N 1
ATOM 1397 C CA . GLY A 1 174 ? -16.453 0.721 8.790 1.00 88.31 174 GLY A CA 1
ATOM 1398 C C . GLY A 1 174 ? -15.402 0.614 7.680 1.00 88.31 174 GLY A C 1
ATOM 1399 O O . GLY A 1 174 ? -15.789 0.472 6.520 1.00 88.31 174 GLY A O 1
ATOM 1400 N N . ILE A 1 175 ? -14.100 0.667 7.996 1.00 91.75 175 ILE A N 1
ATOM 1401 C CA . ILE A 1 175 ? -13.041 0.603 6.985 1.00 91.75 175 ILE A CA 1
ATOM 1402 C C . ILE A 1 175 ? -13.093 -0.722 6.218 1.00 91.75 175 ILE A C 1
ATOM 1404 O O . ILE A 1 175 ? -13.334 -1.784 6.797 1.00 91.75 175 ILE A O 1
ATOM 1408 N N . GLN A 1 176 ? -12.873 -0.684 4.903 1.00 93.94 176 GLN A N 1
ATOM 1409 C CA . GLN A 1 176 ? -12.999 -1.869 4.056 1.00 93.94 176 GLN A CA 1
ATOM 1410 C C . GLN A 1 176 ? -11.659 -2.216 3.411 1.00 93.94 176 GLN A C 1
ATOM 1412 O O . GLN A 1 176 ? -11.345 -1.743 2.322 1.00 93.94 176 GLN A O 1
ATOM 1417 N N . VAL A 1 177 ? -10.885 -3.088 4.063 1.00 93.69 177 VAL A N 1
ATOM 1418 C CA . VAL A 1 177 ? -9.523 -3.469 3.638 1.00 93.69 177 VAL A CA 1
ATOM 1419 C C . VAL A 1 177 ? -9.336 -4.991 3.541 1.00 93.69 177 VAL A C 1
ATOM 1421 O O . VAL A 1 177 ? -8.402 -5.554 4.120 1.00 93.69 177 VAL A O 1
ATOM 1424 N N . PRO A 1 178 ? -10.202 -5.712 2.803 1.00 93.56 178 PRO A N 1
ATOM 1425 C CA . PRO A 1 178 ? -10.079 -7.158 2.702 1.00 93.56 178 PRO A CA 1
ATOM 1426 C C . PRO A 1 178 ? -8.767 -7.552 2.007 1.00 93.56 178 PRO A C 1
ATOM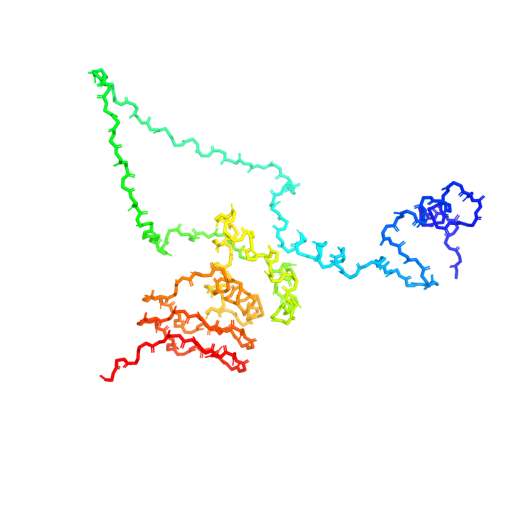 1428 O O . PRO A 1 178 ? -8.421 -7.024 0.951 1.00 93.56 178 PRO A O 1
ATOM 1431 N N . GLY A 1 179 ? -8.056 -8.531 2.567 1.00 92.31 179 GLY A N 1
ATOM 1432 C CA . GLY A 1 179 ? -6.801 -9.038 2.000 1.00 92.31 179 GLY A CA 1
ATOM 1433 C C . GLY A 1 179 ? -5.551 -8.203 2.299 1.00 92.31 179 GLY A C 1
ATOM 1434 O O . GLY A 1 179 ? -4.486 -8.547 1.788 1.00 92.31 179 GLY A O 1
ATOM 1435 N N . ALA A 1 180 ? -5.657 -7.137 3.097 1.00 94.12 180 ALA A N 1
ATOM 1436 C CA . ALA A 1 180 ? -4.516 -6.308 3.479 1.00 94.12 180 ALA A CA 1
ATOM 1437 C C . ALA A 1 180 ? -3.514 -7.052 4.381 1.00 94.12 180 ALA A C 1
ATOM 1439 O O . ALA A 1 180 ? -3.878 -7.894 5.203 1.00 94.12 180 ALA A O 1
ATOM 1440 N N . ASP A 1 181 ? -2.235 -6.721 4.250 1.00 93.31 181 ASP A N 1
ATOM 1441 C CA . ASP A 1 181 ? -1.204 -7.090 5.219 1.00 93.31 181 ASP A CA 1
ATOM 1442 C C . ASP A 1 181 ? -1.106 -5.991 6.280 1.00 93.31 181 ASP A C 1
ATOM 1444 O O . ASP A 1 181 ? -0.679 -4.881 5.971 1.00 93.31 181 ASP A O 1
ATOM 1448 N N . LEU A 1 182 ? -1.556 -6.304 7.495 1.00 91.12 182 LEU A N 1
ATOM 1449 C CA . LEU A 1 182 ? -1.537 -5.440 8.677 1.00 91.12 182 LEU A CA 1
ATOM 1450 C C . LEU A 1 182 ? -0.481 -5.907 9.695 1.00 91.12 182 LEU A C 1
ATOM 1452 O O . LEU A 1 182 ? -0.511 -5.516 10.861 1.00 91.12 182 LEU A O 1
ATOM 1456 N N . SER A 1 183 ? 0.419 -6.798 9.271 1.00 89.75 183 SER A N 1
ATOM 1457 C CA . SER A 1 183 ? 1.460 -7.362 10.125 1.00 89.75 183 SER A CA 1
ATOM 1458 C C . SER A 1 183 ? 2.369 -6.259 10.667 1.00 89.75 183 SER A C 1
ATOM 1460 O O . SER A 1 183 ? 2.742 -5.357 9.918 1.00 89.75 183 SER A O 1
ATOM 1462 N N . PHE A 1 184 ? 2.734 -6.351 11.947 1.00 88.44 184 PHE A N 1
ATOM 1463 C CA . PHE A 1 184 ? 3.543 -5.355 12.667 1.00 88.44 184 PHE A CA 1
ATOM 1464 C C . PHE A 1 184 ? 2.936 -3.942 12.756 1.00 88.44 184 PHE A C 1
ATOM 1466 O O . PHE A 1 184 ? 3.627 -3.008 13.149 1.00 88.44 184 PHE A O 1
ATOM 1473 N N . GLY A 1 185 ? 1.654 -3.769 12.416 1.00 87.50 185 GLY A N 1
ATOM 1474 C CA . GLY A 1 185 ? 0.956 -2.499 12.606 1.00 87.50 185 GLY A CA 1
ATOM 1475 C C . GLY A 1 185 ? 0.636 -2.229 14.074 1.00 87.50 185 GLY A C 1
ATOM 1476 O O . GLY A 1 185 ? 0.322 -3.157 14.823 1.00 87.50 185 GLY A O 1
ATOM 1477 N N . VAL A 1 186 ? 0.690 -0.956 14.463 1.00 88.19 186 VAL A N 1
ATOM 1478 C CA . VAL A 1 186 ? 0.309 -0.473 15.796 1.00 88.19 186 VAL A CA 1
ATOM 1479 C C . VAL A 1 186 ? -1.073 0.167 15.699 1.00 88.19 186 VAL A C 1
ATOM 1481 O O . VAL A 1 186 ? -1.268 1.120 14.948 1.00 88.19 186 VAL A O 1
ATOM 1484 N N . PHE A 1 187 ? -2.032 -0.400 16.426 1.00 86.38 187 PHE A N 1
ATOM 1485 C CA . PHE A 1 187 ? -3.449 -0.024 16.407 1.00 86.38 187 PHE A CA 1
ATOM 1486 C C . PHE A 1 187 ? -3.984 0.190 17.826 1.00 86.38 187 PHE A C 1
ATOM 1488 O O . PHE A 1 187 ? -5.111 -0.202 18.137 1.00 86.38 187 PHE A O 1
ATOM 1495 N N . ASP A 1 188 ? -3.158 0.735 18.717 1.00 85.88 188 ASP A N 1
ATOM 1496 C CA . ASP A 1 188 ? -3.550 0.908 20.113 1.00 85.88 188 ASP A CA 1
ATOM 1497 C C . ASP A 1 188 ? -4.769 1.836 20.223 1.00 85.88 188 ASP A C 1
ATOM 1499 O O . ASP A 1 188 ? -4.803 2.884 19.588 1.00 85.88 188 ASP A O 1
ATOM 1503 N N . SER A 1 189 ? -5.812 1.431 20.948 1.00 84.75 189 SER A N 1
ATOM 1504 C CA . SER A 1 189 ? -7.088 2.171 21.035 1.00 84.75 189 SER A CA 1
ATOM 1505 C C . SER A 1 189 ? -7.786 2.501 19.694 1.00 84.75 189 SER A C 1
ATOM 1507 O O . SER A 1 189 ? -8.738 3.284 19.661 1.00 84.75 189 SER A O 1
ATOM 1509 N N . ALA A 1 190 ? -7.386 1.887 18.573 1.00 84.81 190 ALA A N 1
ATOM 1510 C CA . ALA A 1 190 ? -7.987 2.154 17.266 1.00 84.81 190 ALA A CA 1
ATOM 1511 C C . ALA A 1 190 ? -9.421 1.601 17.165 1.00 84.81 190 ALA A C 1
ATOM 1513 O O . ALA A 1 190 ? -9.710 0.450 17.512 1.00 84.81 190 ALA A O 1
ATOM 1514 N N . GLN A 1 191 ? -10.347 2.392 16.617 1.00 86.69 191 GLN A N 1
ATOM 1515 C CA . GLN A 1 191 ? -11.751 1.991 16.517 1.00 86.69 191 GLN A CA 1
ATOM 1516 C C . GLN A 1 191 ? -12.007 1.182 15.242 1.00 86.69 191 GLN A C 1
ATOM 1518 O O . GLN A 1 191 ? -12.206 1.746 14.176 1.00 86.69 191 GLN A O 1
ATOM 1523 N N . LEU A 1 192 ? -12.088 -0.147 15.339 1.00 86.19 192 LEU A N 1
ATOM 1524 C CA . LEU A 1 192 ? -12.321 -1.041 14.186 1.00 86.19 192 LEU A CA 1
ATOM 1525 C C . LEU A 1 192 ? -13.773 -1.544 14.062 1.00 86.19 192 LEU A C 1
ATOM 1527 O O . LEU A 1 192 ? -14.057 -2.531 13.375 1.00 86.19 192 LEU A O 1
ATOM 1531 N N . LYS A 1 193 ? -14.735 -0.889 14.727 1.00 89.31 193 LYS A N 1
ATOM 1532 C CA . LYS A 1 193 ? -16.142 -1.324 14.718 1.00 89.31 193 LYS A CA 1
ATOM 1533 C C . LYS A 1 193 ? -16.703 -1.318 13.291 1.00 89.31 193 LYS A C 1
ATOM 1535 O O . LYS A 1 193 ? -16.691 -0.296 12.612 1.00 89.31 193 LYS A O 1
ATOM 1540 N N . GLY A 1 194 ? -17.233 -2.459 12.846 1.00 87.88 194 GLY A N 1
ATOM 1541 C CA . GLY A 1 194 ? -17.823 -2.608 11.510 1.00 87.88 194 GLY A CA 1
ATOM 1542 C C . GLY A 1 194 ? -16.811 -2.679 10.358 1.00 87.88 194 GLY A C 1
ATOM 1543 O O . GLY A 1 194 ? -17.230 -2.645 9.204 1.00 87.88 194 GLY A O 1
ATOM 1544 N N . ALA A 1 195 ? -15.510 -2.777 10.647 1.00 91.19 195 ALA A N 1
ATOM 1545 C CA . ALA A 1 195 ? -14.475 -2.925 9.631 1.00 91.19 195 ALA A CA 1
ATOM 1546 C C . ALA A 1 195 ? -14.563 -4.282 8.901 1.00 91.19 195 ALA A C 1
ATOM 1548 O O . ALA A 1 195 ? -14.767 -5.329 9.519 1.00 91.19 195 ALA A O 1
ATOM 1549 N N . ASP A 1 196 ? -14.352 -4.285 7.581 1.00 93.19 196 ASP A N 1
ATOM 1550 C CA . ASP A 1 196 ? -14.168 -5.506 6.786 1.00 93.19 196 ASP A CA 1
ATOM 1551 C C . ASP A 1 196 ? -12.676 -5.851 6.702 1.00 93.19 196 ASP A C 1
ATOM 1553 O O . ASP A 1 196 ? -11.963 -5.412 5.796 1.00 93.19 196 ASP A O 1
ATOM 1557 N N . LEU A 1 197 ? -12.221 -6.662 7.661 1.00 90.56 197 LEU A N 1
ATOM 1558 C CA . LEU A 1 197 ? -10.848 -7.171 7.759 1.00 90.56 197 LEU A CA 1
ATOM 1559 C C . LEU A 1 197 ? -10.722 -8.622 7.257 1.00 90.56 197 LEU A C 1
ATOM 1561 O O . LEU A 1 197 ? -9.840 -9.370 7.673 1.00 90.56 197 LEU A O 1
ATOM 1565 N N . ARG A 1 198 ? -11.615 -9.094 6.379 1.00 91.94 198 ARG A N 1
ATOM 1566 C CA . ARG A 1 198 ? -11.543 -10.488 5.907 1.00 91.94 198 ARG A CA 1
ATOM 1567 C C . ARG A 1 198 ? -10.256 -10.740 5.126 1.00 91.94 198 ARG A C 1
ATOM 1569 O O . ARG A 1 198 ? -9.884 -9.961 4.253 1.00 91.94 198 ARG A O 1
ATOM 1576 N N . LYS A 1 199 ? -9.628 -11.895 5.371 1.00 91.06 199 LYS A N 1
ATOM 1577 C CA . LYS A 1 199 ? -8.373 -12.328 4.724 1.00 91.06 199 LYS A CA 1
ATOM 1578 C C . LYS A 1 199 ? -7.179 -11.397 4.984 1.00 91.06 199 LYS A C 1
ATOM 1580 O O . LYS A 1 199 ? -6.206 -11.472 4.235 1.00 91.06 199 LYS A O 1
ATOM 1585 N N . THR A 1 200 ? -7.238 -10.528 5.992 1.00 91.38 200 THR A N 1
ATOM 1586 C CA . THR A 1 200 ? -6.072 -9.732 6.377 1.00 91.38 200 THR A CA 1
ATOM 1587 C C . THR A 1 200 ? -5.039 -10.592 7.101 1.00 91.38 200 THR A C 1
ATOM 1589 O O . THR A 1 200 ? -5.358 -11.636 7.676 1.00 91.38 200 THR A O 1
ATOM 1592 N N . ARG A 1 201 ? -3.775 -10.170 7.049 1.00 91.12 201 ARG A N 1
ATOM 1593 C CA . ARG A 1 201 ? -2.694 -10.751 7.856 1.00 91.12 201 ARG A CA 1
ATOM 1594 C C . ARG A 1 201 ? -2.427 -9.836 9.044 1.00 91.12 201 ARG A C 1
ATOM 1596 O O . ARG A 1 201 ? -2.179 -8.660 8.835 1.00 91.12 201 ARG A O 1
ATOM 1603 N N . LEU A 1 202 ? -2.481 -10.373 10.260 1.00 86.25 202 LEU A N 1
ATOM 1604 C CA . LEU A 1 202 ? -2.306 -9.633 11.522 1.00 86.25 202 LEU A CA 1
ATOM 1605 C C . LEU A 1 202 ? -1.072 -10.115 12.305 1.00 86.25 202 LEU A C 1
ATOM 1607 O O . LEU A 1 202 ? -1.025 -10.047 13.529 1.00 86.25 202 LEU A O 1
ATOM 1611 N N . HIS A 1 203 ? -0.077 -10.677 11.619 1.00 88.25 203 HIS A N 1
ATOM 1612 C CA . HIS A 1 203 ? 1.066 -11.277 12.297 1.00 88.25 203 HIS A CA 1
ATOM 1613 C C . HIS A 1 203 ? 1.911 -10.205 12.998 1.00 88.25 203 HIS A C 1
ATOM 1615 O O . HIS A 1 203 ? 2.365 -9.262 12.358 1.00 88.25 203 HIS A O 1
ATOM 1621 N N . GLY A 1 204 ? 2.113 -10.336 14.311 1.00 80.25 204 GLY A N 1
ATOM 1622 C CA . GLY A 1 204 ? 2.898 -9.372 15.088 1.00 80.25 204 GLY A CA 1
ATOM 1623 C C . GLY A 1 204 ? 2.274 -7.976 15.188 1.00 80.25 204 GLY A C 1
ATOM 1624 O O . GLY A 1 204 ? 2.977 -7.049 15.567 1.00 80.25 204 GLY A O 1
ATOM 1625 N N . ALA A 1 205 ? 0.995 -7.810 14.831 1.00 80.38 205 ALA A N 1
ATOM 1626 C CA . ALA A 1 205 ? 0.285 -6.551 15.035 1.00 80.38 205 ALA A CA 1
ATOM 1627 C C . ALA A 1 205 ? 0.065 -6.300 16.535 1.00 80.38 205 ALA A C 1
ATOM 1629 O O . ALA A 1 205 ? -0.221 -7.233 17.290 1.00 80.38 205 ALA A O 1
ATOM 1630 N N . TRP A 1 206 ? 0.201 -5.046 16.955 1.00 75.94 206 TRP A N 1
ATOM 1631 C CA . TRP A 1 206 ? 0.001 -4.615 18.335 1.00 75.94 206 TRP A CA 1
ATOM 1632 C C . TRP A 1 206 ? -1.339 -3.895 18.463 1.00 75.94 206 TRP A C 1
ATOM 1634 O O . TRP A 1 206 ? -1.601 -2.910 17.774 1.00 75.94 206 TRP A O 1
ATOM 1644 N N . TYR A 1 207 ? -2.190 -4.404 19.348 1.00 69.94 207 TYR A N 1
ATOM 1645 C CA . TYR A 1 207 ? -3.468 -3.816 19.732 1.00 69.94 207 TYR A CA 1
ATOM 1646 C C . TYR A 1 207 ? -3.697 -4.114 21.217 1.00 69.94 207 TYR A C 1
ATOM 1648 O O . TYR A 1 207 ? -3.583 -5.269 21.635 1.00 69.94 207 TYR A O 1
ATOM 1656 N N . VAL A 1 208 ? -4.005 -3.100 22.027 1.00 57.03 208 VAL A N 1
ATOM 1657 C CA . VAL A 1 208 ? -4.431 -3.315 23.414 1.00 57.03 208 VAL A CA 1
ATOM 1658 C C . VAL A 1 208 ? -5.942 -3.506 23.409 1.00 57.03 208 VAL A C 1
ATOM 1660 O O . VAL A 1 208 ? -6.702 -2.638 22.986 1.00 57.03 208 VAL A O 1
ATOM 1663 N N . VAL A 1 209 ? -6.394 -4.674 23.859 1.00 46.97 209 VAL A N 1
ATOM 1664 C CA . VAL A 1 209 ? -7.813 -4.898 24.142 1.00 46.97 209 VAL A CA 1
ATOM 1665 C C . VAL A 1 209 ? -8.063 -4.375 25.551 1.00 46.97 209 VAL A C 1
ATOM 1667 O O . VAL A 1 209 ? -7.686 -5.026 26.523 1.00 46.97 209 VAL A O 1
ATOM 1670 N N . LEU A 1 210 ? -8.671 -3.196 25.667 1.00 39.75 210 LEU A N 1
ATOM 1671 C CA . LEU A 1 210 ? -9.301 -2.787 26.920 1.00 39.75 210 LEU A CA 1
ATOM 1672 C C . LEU A 1 210 ? -10.548 -3.668 27.107 1.00 39.75 210 LEU A C 1
ATOM 1674 O O . LEU A 1 210 ? -11.484 -3.586 26.309 1.00 39.75 210 LEU A O 1
ATOM 1678 N N . LEU A 1 211 ? -10.488 -4.577 28.089 1.00 35.34 211 LEU A N 1
ATOM 1679 C CA . LEU A 1 211 ? -11.606 -5.419 28.539 1.00 35.34 211 LEU A CA 1
ATOM 1680 C C . LEU A 1 211 ? -12.665 -4.596 29.279 1.00 35.34 211 LEU A C 1
ATOM 1682 O O . LEU A 1 211 ? -12.270 -3.678 30.032 1.00 35.34 211 LEU A O 1
#

Sequence (211 aa):
ARDTKTWKEQFFGRLDDEMRLLRKAVPLTRNGGRFGFIHRSILEYGVSRAIFEPLKGSGLQLKAVKKTVKRRKSIDSALSFELDDVVEDTVDLADLAVREPDPESLLVKRSFVKETSILQFLIERVESEPVFKDQLFAYLEASKTDKKWRTAAANAITILIRAGVNFSDQDLRGIQVPGADLSFGVFDSAQLKGADLRKTRLHGAWYVVLL

Radius of gyration: 23.81 Å; chains: 1; bounding box: 41×58×72 Å

Foldseek 3Di:
DPPCPDVCCVQVPPPDVVSVVVQVVDQWDDDDPDIDGVDPLVVLVVLLCQLPVPPPDPDDDPPPPPPDDDDDDDDDDDDDPDDDDDPPCPPPPPPLPDDQQDLPHPQLVDACQPVVSSLVSVLVVVVVDVVSLSSLVNLQVVQLPDVSSQSSVLNSLQSCQVNVNAQEPHASDSGRHEQHECDCHEHENYHHHNYRDHNYHHHNYDYDDPD